Protein AF-A0A959NTJ7-F1 (afdb_monomer_lite)

Foldseek 3Di:
DDDDDDPPPPPPPPDPPPPPPPCPVPPDPPAQEEEEEEAQQCPPPNLVVLLCLLCPPDPHHHDYYYDYDHVDFLQVLLPDVVNLCVLQVDQHQEYEYEGDLVCQLCQVVPPPPRHNLVSVVSVLVSCCVRRVNYAYEYEQGFAQQQNDDDPDPDPDHRVSSLVSSLVRVLVSCVVSVHFYLSLNVLVVVDSPPDPVDDQDDPVSHYGDPLSSNLSSLSVNCRVVVDQQAQRVDQDPDDSVSSRVSSNSSRCRCVVCVVSRSNPDPPPPVPCVQKDWDDWPPDDPAQKIKTKMAGQAWAFDWDFDADPVRHTPDIQGGGIDGGTMDIDIHGRPPD

Radius of gyration: 22.6 Å; chains: 1; bounding box: 67×46×79 Å

pLDDT: mean 85.33, std 19.6, range [18.48, 98.88]

Secondary structure (DSSP, 8-state):
----------------------GGG---TTSEEEEEEE-HHHHGGGHHHHHHHHHTTSS--EEEEEEE-TT--HHHHHT-HHHHHHHTTS--SEEEEE--HHHHH-GGGGTTTS-HHHHHHHHHHHHHHH-TTPEEEEE-PPPPTTS--TT------HHHHHHHHHHHHHHHHHHHT-EEE-HHHHHHTTTTT-SS---B-TTSSSB-HHHHHHHHHHHHHHHH-----S-S--TTS-HHHHHHHHHHHHHHHHHTTTTTT----------TTEEEPPPBS-SS-SEEEEEEEESS-EEEEEEEE-TTS-EEEEEEEEEE-SEEEEEEEE-TT-

Structure (mmCIF, N/CA/C/O backbone):
data_AF-A0A959NTJ7-F1
#
_entry.id   AF-A0A959NTJ7-F1
#
loop_
_atom_site.group_PDB
_atom_site.id
_atom_site.type_symbol
_atom_site.label_atom_id
_atom_site.label_alt_id
_atom_site.label_comp_id
_atom_site.label_asym_id
_atom_site.label_entity_id
_atom_site.label_seq_id
_atom_site.pdbx_PDB_ins_code
_atom_site.Cartn_x
_atom_site.Cartn_y
_atom_site.Cartn_z
_atom_site.occupancy
_atom_site.B_iso_or_equiv
_atom_site.auth_seq_id
_atom_site.auth_comp_id
_atom_site.auth_asym_id
_atom_site.auth_atom_id
_atom_site.pdbx_PDB_model_num
ATOM 1 N N . MET A 1 1 ? 10.937 9.933 -48.881 1.00 32.62 1 MET A N 1
ATOM 2 C CA . MET A 1 1 ? 10.470 10.626 -47.663 1.00 32.62 1 MET A CA 1
ATOM 3 C C . MET A 1 1 ? 9.104 10.053 -47.321 1.00 32.62 1 MET A C 1
ATOM 5 O O . MET A 1 1 ? 8.138 10.374 -47.996 1.00 32.62 1 MET A O 1
ATOM 9 N N . VAL A 1 2 ? 9.055 9.080 -46.410 1.00 21.17 2 VAL A N 1
ATOM 10 C CA . VAL A 1 2 ? 7.823 8.347 -46.079 1.00 21.17 2 VAL A CA 1
ATOM 11 C C . VAL A 1 2 ? 7.299 8.905 -44.766 1.00 21.17 2 VAL A C 1
ATOM 13 O O . VAL A 1 2 ? 7.898 8.689 -43.717 1.00 21.17 2 VAL A O 1
ATOM 16 N N . LEU A 1 3 ? 6.203 9.654 -44.849 1.00 18.48 3 LEU A N 1
ATOM 17 C CA . LEU A 1 3 ? 5.462 10.152 -43.700 1.00 18.48 3 LEU A CA 1
ATOM 18 C C . LEU A 1 3 ? 4.683 8.969 -43.103 1.00 18.48 3 LEU A C 1
ATOM 20 O O . LEU A 1 3 ? 3.669 8.549 -43.656 1.00 18.48 3 LEU A O 1
ATOM 24 N N . LYS A 1 4 ? 5.191 8.376 -42.018 1.00 21.91 4 LYS A N 1
ATOM 25 C CA . LYS A 1 4 ? 4.455 7.371 -41.239 1.00 21.91 4 LYS A CA 1
ATOM 26 C C . LYS A 1 4 ? 3.665 8.089 -40.151 1.00 21.91 4 LYS A C 1
ATOM 28 O O . LYS A 1 4 ? 4.213 8.441 -39.113 1.00 21.91 4 LYS A O 1
ATOM 33 N N . ILE A 1 5 ? 2.384 8.319 -40.419 1.00 20.98 5 ILE A N 1
ATOM 34 C CA . ILE A 1 5 ? 1.412 8.770 -39.423 1.00 20.98 5 ILE A CA 1
ATOM 35 C C . ILE A 1 5 ? 0.973 7.527 -38.646 1.00 20.98 5 ILE A C 1
ATOM 37 O O . ILE A 1 5 ? 0.299 6.655 -39.193 1.00 20.98 5 ILE A O 1
ATOM 41 N N . PHE A 1 6 ? 1.393 7.426 -37.387 1.00 24.41 6 PHE A N 1
ATOM 42 C CA . PHE A 1 6 ? 0.882 6.420 -36.464 1.00 24.41 6 PHE A CA 1
ATOM 43 C C . PHE A 1 6 ? -0.410 6.950 -35.845 1.00 24.41 6 PHE A C 1
ATOM 45 O O . PHE A 1 6 ? -0.387 7.790 -34.951 1.00 24.41 6 PHE A O 1
ATOM 52 N N . ILE A 1 7 ? -1.546 6.471 -36.348 1.00 22.88 7 ILE A N 1
ATOM 53 C CA . ILE A 1 7 ? -2.827 6.617 -35.660 1.00 22.88 7 ILE A CA 1
ATOM 54 C C . ILE A 1 7 ? -2.821 5.570 -34.549 1.00 22.88 7 ILE A C 1
ATOM 56 O O . ILE A 1 7 ? -3.104 4.398 -34.790 1.00 22.88 7 ILE A O 1
ATOM 60 N N . TYR A 1 8 ? -2.445 5.980 -33.339 1.00 26.03 8 TYR A N 1
ATOM 61 C CA . TYR A 1 8 ? -2.705 5.179 -32.152 1.00 26.03 8 TYR A CA 1
ATOM 62 C C . TYR A 1 8 ? -4.213 5.179 -31.933 1.00 26.03 8 TYR A C 1
ATOM 64 O O . TYR A 1 8 ? -4.799 6.173 -31.507 1.00 26.03 8 TYR A O 1
ATOM 72 N N . THR A 1 9 ? -4.867 4.072 -32.273 1.00 24.92 9 THR A N 1
ATOM 73 C CA . THR A 1 9 ? -6.214 3.805 -31.785 1.00 24.92 9 THR A CA 1
ATOM 74 C C . THR A 1 9 ? -6.087 3.628 -30.278 1.00 24.92 9 THR A C 1
ATOM 76 O O . THR A 1 9 ? -5.699 2.564 -29.800 1.00 24.92 9 THR A O 1
ATOM 79 N N . LEU A 1 10 ? -6.352 4.701 -29.531 1.00 27.53 10 LEU A N 1
ATOM 80 C CA . LEU A 1 10 ? -6.668 4.617 -28.116 1.00 27.53 10 LEU A CA 1
ATOM 81 C C . LEU A 1 10 ? -7.885 3.689 -28.041 1.00 27.53 10 LEU A C 1
ATOM 83 O O . LEU A 1 10 ? -9.004 4.095 -28.361 1.00 27.53 10 LEU A O 1
ATOM 87 N N . ILE A 1 11 ? -7.679 2.422 -27.682 1.00 27.88 11 ILE A N 1
ATOM 88 C CA . ILE A 1 11 ? -8.772 1.619 -27.147 1.00 27.88 11 ILE A CA 1
ATOM 89 C C . ILE A 1 11 ? -9.034 2.234 -25.776 1.00 27.88 11 ILE A C 1
ATOM 91 O O . ILE A 1 11 ? -8.476 1.826 -24.762 1.00 27.88 11 ILE A O 1
ATOM 95 N N . LEU A 1 12 ? -9.832 3.301 -25.777 1.00 26.91 12 LEU A N 1
ATOM 96 C CA . LEU A 1 12 ? -10.533 3.756 -24.598 1.00 26.91 12 LEU A CA 1
ATOM 97 C C . LEU A 1 12 ? -11.397 2.574 -24.176 1.00 26.91 12 LEU A C 1
ATOM 99 O O . LEU A 1 12 ? -12.502 2.391 -24.687 1.00 26.91 12 LEU A O 1
ATOM 103 N N . PHE A 1 13 ? -10.924 1.791 -23.212 1.00 30.72 13 PHE A N 1
ATOM 104 C CA . PHE A 1 13 ? -11.836 1.143 -22.283 1.00 30.72 13 PHE A CA 1
ATOM 105 C C . PHE A 1 13 ? -12.481 2.256 -21.446 1.00 30.72 13 PHE A C 1
ATOM 107 O O . PHE A 1 13 ? -12.203 2.443 -20.268 1.00 30.72 13 PHE A O 1
ATOM 114 N N . GLY A 1 14 ? -13.351 3.033 -22.097 1.00 29.41 14 GLY A N 1
ATOM 115 C CA . GLY A 1 14 ? -14.384 3.841 -21.473 1.00 29.41 14 GLY A CA 1
ATOM 116 C C . GLY A 1 14 ? -15.456 2.902 -20.945 1.00 29.41 14 GLY A C 1
ATOM 117 O O . GLY A 1 14 ? -16.576 2.879 -21.437 1.00 29.41 14 GLY A O 1
ATOM 118 N N . GLY A 1 15 ? -15.072 2.071 -19.986 1.00 27.16 15 GLY A N 1
ATOM 119 C CA . GLY A 1 15 ? -15.982 1.360 -19.119 1.00 27.16 15 GLY A CA 1
ATOM 120 C C . GLY A 1 15 ? -15.816 1.980 -17.751 1.00 27.16 15 GLY A C 1
ATOM 121 O O . GLY A 1 15 ? -14.928 1.590 -17.000 1.00 27.16 15 GLY A O 1
ATOM 122 N N . SER A 1 16 ? -16.666 2.944 -17.404 1.00 32.59 16 SER A N 1
ATOM 123 C CA . SER A 1 16 ? -17.014 3.139 -16.002 1.00 32.59 16 SER A CA 1
ATOM 124 C C . SER A 1 16 ? -17.690 1.847 -15.549 1.00 32.59 16 SER A C 1
ATOM 126 O O . SER A 1 16 ? -18.914 1.729 -15.590 1.00 32.59 16 SER A O 1
ATOM 128 N N . ASN A 1 17 ? -16.890 0.843 -15.198 1.00 33.97 17 ASN A N 1
ATOM 129 C CA . ASN A 1 17 ? -17.354 -0.351 -14.520 1.00 33.97 17 ASN A CA 1
ATOM 130 C C . ASN A 1 17 ? -17.706 0.078 -13.097 1.00 33.97 17 ASN A C 1
ATOM 132 O O . ASN A 1 17 ? -16.944 -0.099 -12.151 1.00 33.97 17 ASN A O 1
ATOM 136 N N . ILE A 1 18 ? -18.873 0.710 -12.980 1.00 40.56 18 ILE A N 1
ATOM 137 C CA . ILE A 1 18 ? -19.606 0.879 -11.736 1.00 40.56 18 ILE A CA 1
ATOM 138 C C . ILE A 1 18 ? -20.119 -0.520 -11.389 1.00 40.56 18 ILE A C 1
ATOM 140 O O . ILE A 1 18 ? -21.274 -0.853 -11.634 1.00 40.56 18 ILE A O 1
ATOM 144 N N . PHE A 1 19 ? -19.245 -1.370 -10.860 1.00 37.56 19 PHE A N 1
ATOM 145 C CA . PHE A 1 19 ? -19.691 -2.489 -10.044 1.00 37.56 19 PHE A CA 1
ATOM 146 C C . PHE A 1 19 ? -19.831 -1.962 -8.623 1.00 37.56 19 PHE A C 1
ATOM 148 O O . PHE A 1 19 ? -18.987 -2.203 -7.775 1.00 37.56 19 PHE A O 1
ATOM 155 N N . GLY A 1 20 ? -20.901 -1.204 -8.378 1.00 34.88 20 GLY A N 1
ATOM 156 C CA . GLY A 1 20 ? -21.479 -1.219 -7.046 1.00 34.88 20 GLY A CA 1
ATOM 157 C C . GLY A 1 20 ? -22.129 -2.584 -6.920 1.00 34.88 20 GLY A C 1
ATOM 158 O O . GLY A 1 20 ? -23.167 -2.824 -7.546 1.00 34.88 20 GLY A O 1
ATOM 159 N N . HIS A 1 21 ? -21.504 -3.508 -6.195 1.00 39.59 21 HIS A N 1
ATOM 160 C CA . HIS A 1 21 ? -22.215 -4.710 -5.799 1.00 39.59 21 HIS A CA 1
ATOM 161 C C . HIS A 1 21 ? -23.442 -4.236 -5.019 1.00 39.59 21 HIS A C 1
ATOM 163 O O . HIS A 1 21 ? -23.333 -3.664 -3.939 1.00 39.59 21 HIS A O 1
ATOM 169 N N . THR A 1 22 ? -24.644 -4.433 -5.567 1.00 38.97 22 THR A N 1
ATOM 170 C CA . THR A 1 22 ? -25.852 -4.373 -4.743 1.00 38.97 22 THR A CA 1
ATOM 171 C C . THR A 1 22 ? -25.583 -5.272 -3.541 1.00 38.97 22 THR A C 1
ATOM 173 O O . THR A 1 22 ? -25.242 -6.437 -3.754 1.00 38.97 22 THR A O 1
ATOM 176 N N . HIS A 1 23 ? -25.724 -4.762 -2.311 1.00 49.41 23 HIS A N 1
ATOM 177 C CA . HIS A 1 23 ? -25.412 -5.445 -1.039 1.00 49.41 23 HIS A CA 1
ATOM 178 C C . HIS A 1 23 ? -26.111 -6.811 -0.815 1.00 49.41 23 HIS A C 1
ATOM 180 O O . HIS A 1 23 ? -26.029 -7.389 0.265 1.00 49.41 23 HIS A O 1
ATOM 186 N N . GLN A 1 24 ? -26.775 -7.374 -1.829 1.00 38.81 24 GLN A N 1
ATOM 187 C CA . GLN A 1 24 ? -27.317 -8.732 -1.890 1.00 38.81 24 GLN A CA 1
ATOM 188 C C . GLN A 1 24 ? -26.291 -9.847 -1.589 1.00 38.81 24 GLN A C 1
ATOM 190 O O . GLN A 1 24 ? -26.707 -10.985 -1.365 1.00 38.81 24 GLN A O 1
ATOM 195 N N . GLY A 1 25 ? -24.986 -9.545 -1.550 1.00 43.88 25 GLY A N 1
ATOM 196 C CA . GLY A 1 25 ? -23.916 -10.480 -1.176 1.00 43.88 25 GLY A CA 1
ATOM 197 C C . GLY A 1 25 ? -23.600 -10.583 0.324 1.00 43.88 25 GLY A C 1
ATOM 198 O O . GLY A 1 25 ? -22.984 -11.563 0.738 1.00 43.88 25 GLY A O 1
ATOM 199 N N . LEU A 1 26 ? -24.044 -9.641 1.166 1.00 54.44 26 LEU A N 1
ATOM 200 C CA . LEU A 1 26 ? -23.767 -9.656 2.612 1.00 54.44 26 LEU A CA 1
ATOM 201 C C . LEU A 1 26 ? -24.689 -10.631 3.350 1.00 54.44 26 LEU A C 1
ATOM 203 O O . LEU A 1 26 ? -25.604 -10.242 4.072 1.00 54.44 26 LEU A O 1
ATOM 207 N N . LYS A 1 27 ? -24.468 -11.930 3.146 1.00 51.62 27 LYS A N 1
ATOM 208 C CA . LYS A 1 27 ? -25.128 -12.985 3.930 1.00 51.62 27 LYS A CA 1
ATOM 209 C C . LYS A 1 27 ? -24.355 -13.355 5.192 1.00 51.62 27 LYS A C 1
ATOM 211 O O . LYS A 1 27 ? -24.957 -13.893 6.116 1.00 51.62 27 LYS A O 1
ATOM 216 N N . ASP A 1 28 ? -23.053 -13.076 5.234 1.00 64.69 28 ASP A N 1
ATOM 217 C CA . ASP A 1 28 ? -22.190 -13.429 6.358 1.00 64.69 28 ASP A CA 1
ATOM 218 C C . ASP A 1 28 ? -21.781 -12.175 7.143 1.00 64.69 28 ASP A C 1
ATOM 220 O O . ASP A 1 28 ? -20.938 -11.390 6.714 1.00 64.69 28 ASP A O 1
ATOM 224 N N . THR A 1 29 ? -22.388 -11.981 8.313 1.00 70.31 29 THR A N 1
ATOM 225 C CA . THR A 1 29 ? -22.068 -10.866 9.215 1.00 70.31 29 THR A CA 1
ATOM 226 C C . THR A 1 29 ? -20.695 -11.009 9.874 1.00 70.31 29 THR A C 1
ATOM 228 O O . THR A 1 29 ? -20.263 -10.063 10.526 1.00 70.31 29 THR A O 1
ATOM 231 N N . SER A 1 30 ? -20.029 -12.165 9.740 1.00 81.44 30 SER A N 1
ATOM 232 C CA . SER A 1 30 ? -18.692 -12.418 10.295 1.00 81.44 30 SER A CA 1
ATOM 233 C C . SER A 1 30 ? -17.542 -12.034 9.357 1.00 81.44 30 SER A C 1
ATOM 235 O O . SER A 1 30 ? -16.391 -12.112 9.771 1.00 81.44 30 SER A O 1
ATOM 237 N N . ALA A 1 31 ? -17.828 -11.628 8.113 1.00 90.88 31 ALA A N 1
ATOM 238 C CA . ALA A 1 31 ? -16.791 -11.243 7.159 1.00 90.88 31 ALA A CA 1
ATOM 239 C C . ALA A 1 31 ? -16.201 -9.856 7.468 1.00 90.88 31 ALA A C 1
ATOM 241 O O . ALA A 1 31 ? -16.947 -8.903 7.724 1.00 90.88 31 ALA A O 1
ATOM 242 N N . THR A 1 32 ? -14.876 -9.743 7.361 1.00 95.00 32 THR A N 1
ATOM 243 C CA . THR A 1 32 ? -14.137 -8.476 7.355 1.00 95.00 32 THR A CA 1
ATOM 244 C C . THR A 1 32 ? -14.489 -7.699 6.090 1.00 95.00 32 THR A C 1
ATOM 246 O O . THR A 1 32 ? -14.268 -8.173 4.974 1.00 95.00 32 THR A O 1
ATOM 249 N N . LYS A 1 33 ? -15.062 -6.509 6.242 1.00 96.19 33 LYS A N 1
ATOM 250 C CA . LYS A 1 33 ? -15.535 -5.669 5.138 1.00 96.19 33 LYS A CA 1
ATOM 251 C C . LYS A 1 33 ? -14.466 -4.657 4.764 1.00 96.19 33 LYS A C 1
ATOM 253 O O . LYS A 1 33 ? -14.084 -3.823 5.585 1.00 96.19 33 LYS A O 1
ATOM 258 N N . ILE A 1 34 ? -14.030 -4.708 3.515 1.00 98.06 34 ILE A N 1
ATOM 259 C CA . ILE A 1 34 ? -12.942 -3.891 2.984 1.00 98.06 34 ILE A CA 1
ATOM 260 C C . ILE A 1 34 ? -13.479 -3.063 1.819 1.00 98.06 34 ILE A C 1
ATOM 262 O O . ILE A 1 34 ? -14.029 -3.613 0.864 1.00 98.06 34 ILE A O 1
ATOM 266 N N . LEU A 1 35 ? -13.296 -1.747 1.880 1.00 98.19 35 LEU A N 1
ATOM 267 C CA . LEU A 1 35 ? -13.640 -0.831 0.796 1.00 98.19 35 LEU A CA 1
ATOM 268 C C . LEU A 1 35 ? -12.375 -0.268 0.152 1.00 98.19 35 LEU A C 1
ATOM 270 O O . LEU A 1 35 ? -11.562 0.360 0.825 1.00 98.19 35 LEU A O 1
ATOM 274 N N . PHE A 1 36 ? -12.246 -0.416 -1.162 1.00 98.75 36 PHE A N 1
ATOM 275 C CA . PHE A 1 36 ? -11.190 0.219 -1.946 1.00 98.75 36 PHE A CA 1
ATOM 276 C C . PHE A 1 36 ? -11.669 1.508 -2.610 1.00 98.75 36 PHE A C 1
ATOM 278 O O . PHE A 1 36 ? -12.617 1.497 -3.398 1.00 98.75 36 PHE A O 1
ATOM 285 N N . LEU A 1 37 ? -10.960 2.609 -2.376 1.00 98.50 37 LEU A N 1
ATOM 286 C CA . LEU A 1 37 ? -11.180 3.892 -3.039 1.00 98.50 37 LEU A CA 1
ATOM 287 C C . LEU A 1 37 ? -9.910 4.297 -3.784 1.00 98.50 37 LEU A C 1
ATOM 289 O O . LEU A 1 37 ? -8.862 4.504 -3.173 1.00 98.50 37 LEU A O 1
ATOM 293 N N . GLY A 1 38 ? -9.988 4.420 -5.107 1.00 97.75 38 GLY A N 1
ATOM 294 C CA . GLY A 1 38 ? -8.802 4.737 -5.898 1.00 97.75 38 GLY A CA 1
ATOM 295 C C . GLY A 1 38 ? -9.043 4.803 -7.396 1.00 97.75 38 GLY A C 1
ATOM 296 O O . GLY A 1 38 ? -10.052 5.334 -7.868 1.00 97.75 38 GLY A O 1
ATOM 297 N N . ASN A 1 39 ? -8.087 4.285 -8.160 1.00 96.88 39 ASN A N 1
ATOM 298 C CA . ASN A 1 39 ? -8.086 4.342 -9.616 1.00 96.88 39 ASN A CA 1
ATOM 299 C C . ASN A 1 39 ? -7.587 3.028 -10.245 1.00 96.88 39 ASN A C 1
ATOM 301 O O . ASN A 1 39 ? -7.757 1.940 -9.690 1.00 96.88 39 ASN A O 1
ATOM 305 N N . SER A 1 40 ? -7.012 3.123 -11.444 1.00 96.81 40 SER A N 1
ATOM 306 C CA . SER A 1 40 ? -6.528 1.991 -12.229 1.00 96.81 40 SER A CA 1
ATOM 307 C C . SER A 1 40 ? -5.443 1.174 -11.516 1.00 96.81 40 SER A C 1
ATOM 309 O O . SER A 1 40 ? -5.396 -0.033 -11.713 1.00 96.81 40 SER A O 1
ATOM 311 N N . PHE A 1 41 ? -4.638 1.771 -10.632 1.00 97.38 41 PHE A N 1
ATOM 312 C CA . PHE A 1 41 ? -3.611 1.051 -9.861 1.00 97.38 41 PHE A CA 1
ATOM 313 C C . PHE A 1 41 ? -4.229 0.004 -8.926 1.00 97.38 41 PHE A C 1
ATOM 315 O O . PHE A 1 41 ? -3.643 -1.044 -8.685 1.00 97.38 41 PHE A O 1
ATOM 322 N N . THR A 1 42 ? -5.441 0.265 -8.435 1.00 98.06 42 THR A N 1
ATOM 323 C CA . THR A 1 42 ? -6.224 -0.723 -7.686 1.00 98.06 42 THR A CA 1
ATOM 324 C C . THR A 1 42 ? -7.003 -1.650 -8.620 1.00 98.06 42 THR A C 1
ATOM 326 O O . THR A 1 42 ? -7.192 -2.819 -8.316 1.00 98.06 42 THR A O 1
ATOM 329 N N . GLY A 1 43 ? -7.508 -1.138 -9.743 1.00 95.62 43 GLY A N 1
ATOM 330 C CA . GLY A 1 43 ? -8.448 -1.869 -10.596 1.00 95.62 43 GLY A CA 1
ATOM 331 C C . GLY A 1 43 ? -7.837 -2.872 -11.575 1.00 95.62 43 GLY A C 1
ATOM 332 O O . GLY A 1 43 ? -8.535 -3.801 -11.978 1.00 95.62 43 GLY A O 1
ATOM 333 N N . TRP A 1 44 ? -6.575 -2.701 -11.969 1.00 95.38 44 TRP A N 1
ATOM 334 C CA . TRP A 1 44 ? -5.940 -3.559 -12.970 1.00 95.38 44 TRP A CA 1
ATOM 335 C C . TRP A 1 44 ? -5.815 -5.017 -12.518 1.00 95.38 44 TRP A C 1
ATOM 337 O O . TRP A 1 44 ? -5.506 -5.311 -11.359 1.00 95.38 44 TRP A O 1
ATOM 347 N N . ASN A 1 45 ? -6.048 -5.923 -13.472 1.00 97.19 45 ASN A N 1
ATOM 348 C CA . ASN A 1 45 ? -6.109 -7.377 -13.279 1.00 97.19 45 ASN A CA 1
ATOM 349 C C . ASN A 1 45 ? -7.095 -7.811 -12.173 1.00 97.19 45 ASN A C 1
ATOM 351 O O . ASN A 1 45 ? -6.948 -8.890 -11.612 1.00 97.19 45 ASN A O 1
ATOM 355 N N . ASP A 1 46 ? -8.066 -6.957 -11.823 1.00 95.19 46 ASP A N 1
ATOM 356 C CA . ASP A 1 46 ? -8.987 -7.163 -10.703 1.00 95.19 46 ASP A CA 1
ATOM 357 C C . ASP A 1 46 ? -8.272 -7.541 -9.393 1.00 95.19 46 ASP A C 1
ATOM 359 O O . ASP A 1 46 ? -8.680 -8.452 -8.676 1.00 95.19 46 ASP A O 1
ATOM 363 N N . MET A 1 47 ? -7.220 -6.797 -9.035 1.00 97.81 47 MET A N 1
ATOM 364 C CA . MET A 1 47 ? -6.454 -7.009 -7.796 1.00 97.81 47 MET A CA 1
ATOM 365 C C . MET A 1 47 ? -7.321 -7.227 -6.530 1.00 97.81 47 MET A C 1
ATOM 367 O O . MET A 1 47 ? -6.999 -8.132 -5.760 1.00 97.81 47 MET A O 1
ATOM 371 N N . PRO A 1 48 ? -8.454 -6.522 -6.310 1.00 97.75 48 PRO A N 1
ATOM 372 C CA . PRO A 1 48 ? -9.321 -6.794 -5.163 1.00 97.75 48 PRO A CA 1
ATOM 373 C C . PRO A 1 48 ? -9.903 -8.219 -5.144 1.00 97.75 48 PRO A C 1
ATOM 375 O O . PRO A 1 48 ? -10.061 -8.789 -4.072 1.00 97.75 48 PRO A O 1
ATOM 378 N N . VAL A 1 49 ? -10.153 -8.828 -6.310 1.00 96.19 49 VAL A N 1
ATOM 379 C CA . VAL A 1 49 ? -10.561 -10.242 -6.413 1.00 96.19 49 VAL A CA 1
ATOM 380 C C . VAL A 1 49 ? -9.386 -11.158 -6.077 1.00 96.19 49 VAL A C 1
ATOM 382 O O . VAL A 1 49 ? -9.567 -12.156 -5.388 1.00 96.19 49 VAL A O 1
ATOM 385 N N . MET A 1 50 ? -8.158 -10.809 -6.481 1.00 97.94 50 MET A N 1
ATOM 386 C CA . MET A 1 50 ? -6.974 -11.570 -6.061 1.00 97.94 50 MET A CA 1
ATOM 387 C C . MET A 1 50 ? -6.820 -11.590 -4.534 1.00 97.94 50 MET A C 1
ATOM 389 O O . MET A 1 50 ? -6.443 -12.620 -3.979 1.00 97.94 50 MET A O 1
ATOM 393 N N . LEU A 1 51 ? -7.142 -10.486 -3.848 1.00 97.88 51 LEU A N 1
ATOM 394 C CA . LEU A 1 51 ? -7.183 -10.450 -2.385 1.00 97.88 51 LEU A CA 1
ATOM 395 C C . LEU A 1 51 ? -8.236 -11.421 -1.827 1.00 97.88 51 LEU A C 1
ATOM 397 O O . LEU A 1 51 ? -7.926 -12.173 -0.907 1.00 97.88 51 LEU A O 1
ATOM 401 N N . GLU A 1 52 ? -9.446 -11.461 -2.393 1.00 96.12 52 GLU A N 1
ATOM 402 C CA . GLU A 1 52 ? -10.474 -12.439 -1.998 1.00 96.12 52 GLU A CA 1
ATOM 403 C C . GLU A 1 52 ? -9.983 -13.880 -2.174 1.00 96.12 52 GLU A C 1
ATOM 405 O O . GLU A 1 52 ? -10.097 -14.689 -1.250 1.00 96.12 52 GLU A O 1
ATOM 410 N N . GLU A 1 53 ? -9.371 -14.202 -3.313 1.00 96.81 53 GLU A N 1
ATOM 411 C CA . GLU A 1 53 ? -8.820 -15.534 -3.586 1.00 96.81 53 GLU A CA 1
ATOM 412 C C . GLU A 1 53 ? -7.715 -15.935 -2.593 1.00 96.81 53 GLU A C 1
ATOM 414 O O . GLU A 1 53 ? -7.714 -17.074 -2.114 1.00 96.81 53 GLU A O 1
ATOM 419 N N . LEU A 1 54 ? -6.827 -15.006 -2.211 1.00 96.44 54 LEU A N 1
ATOM 420 C CA . LEU A 1 54 ? -5.796 -15.244 -1.189 1.00 96.44 54 LEU A CA 1
ATOM 421 C C . LEU A 1 54 ? -6.399 -15.663 0.161 1.00 96.44 54 LEU A C 1
ATOM 423 O O . LEU A 1 54 ? -5.782 -16.444 0.887 1.00 96.44 54 LEU A O 1
ATOM 427 N N . THR A 1 55 ? -7.605 -15.195 0.493 1.00 94.56 55 THR A N 1
ATOM 428 C CA . THR A 1 55 ? -8.273 -15.520 1.767 1.00 94.56 55 THR A CA 1
ATOM 429 C C . THR A 1 55 ? -9.059 -16.831 1.757 1.00 94.56 55 THR A C 1
ATOM 431 O O . THR A 1 55 ? -9.316 -17.392 2.817 1.00 94.56 55 THR A O 1
ATOM 434 N N . LYS A 1 56 ? -9.395 -17.403 0.591 1.00 90.81 56 LYS A N 1
ATOM 435 C CA . LYS A 1 56 ? -10.260 -18.603 0.521 1.00 90.81 56 LYS A CA 1
ATOM 436 C C . LYS A 1 56 ? -9.709 -19.834 1.243 1.00 90.81 56 LYS A C 1
ATOM 438 O O . LYS A 1 56 ? -10.482 -20.722 1.595 1.00 90.81 56 LYS A O 1
ATOM 443 N N . ASN A 1 57 ? -8.392 -19.902 1.433 1.00 83.50 57 ASN A N 1
ATOM 444 C CA . ASN A 1 57 ? -7.715 -20.997 2.131 1.00 83.50 57 ASN A CA 1
ATOM 445 C C . ASN A 1 57 ? -7.185 -20.595 3.517 1.00 83.50 57 ASN A C 1
ATOM 447 O O . ASN A 1 57 ? -6.425 -21.356 4.115 1.00 83.50 57 ASN A O 1
ATOM 451 N N . SER A 1 58 ? -7.562 -19.423 4.031 1.00 85.31 58 SER A N 1
ATOM 452 C CA . SER A 1 58 ? -7.250 -18.988 5.392 1.00 85.31 58 SER A CA 1
ATOM 453 C C . SER A 1 58 ? -8.506 -18.988 6.270 1.00 85.31 58 SER A C 1
ATOM 455 O O . SER A 1 58 ? -9.609 -19.322 5.833 1.00 85.31 58 SER A O 1
ATOM 457 N N . SER A 1 59 ? -8.348 -18.649 7.550 1.00 86.31 59 SER A N 1
ATOM 458 C CA . SER A 1 59 ? -9.480 -18.411 8.454 1.00 86.31 59 SER A CA 1
ATOM 459 C C . SER A 1 59 ? -10.205 -17.093 8.176 1.00 86.31 59 SER A C 1
ATOM 461 O O . SER A 1 59 ? -11.259 -16.845 8.766 1.00 86.31 59 SER A O 1
ATOM 463 N N . HIS A 1 60 ? -9.650 -16.247 7.307 1.00 91.12 60 HIS A N 1
ATOM 464 C CA . HIS A 1 60 ? -10.175 -14.917 7.041 1.00 91.12 60 HIS A CA 1
ATOM 465 C C . HIS A 1 60 ? -11.295 -14.999 6.021 1.00 91.12 60 HIS A C 1
ATOM 467 O O . HIS A 1 60 ? -11.105 -15.423 4.886 1.00 91.12 60 HIS A O 1
ATOM 473 N N . LYS A 1 61 ? -12.483 -14.560 6.420 1.00 90.94 61 LYS A N 1
ATOM 474 C CA . LYS A 1 61 ? -13.580 -14.324 5.488 1.00 90.94 61 LYS A CA 1
ATOM 475 C C . LYS A 1 61 ? -13.644 -12.841 5.213 1.00 90.94 61 LYS A C 1
ATOM 477 O O . LYS A 1 61 ? -13.758 -12.067 6.161 1.00 90.94 61 LYS A O 1
ATOM 482 N N . ILE A 1 62 ? -13.634 -12.457 3.944 1.00 94.50 62 ILE A N 1
ATOM 483 C CA . ILE A 1 62 ? -13.746 -11.051 3.569 1.00 94.50 62 ILE A CA 1
ATOM 484 C C . ILE A 1 62 ? -14.946 -10.784 2.674 1.00 94.50 62 ILE A C 1
ATOM 486 O O . ILE A 1 62 ? -15.450 -11.668 1.984 1.00 94.50 62 ILE A O 1
ATOM 490 N N . TYR A 1 63 ? -15.391 -9.537 2.715 1.00 94.31 63 TYR A N 1
ATOM 491 C CA . TYR A 1 63 ? -16.262 -8.925 1.728 1.00 94.31 63 TYR A CA 1
ATOM 492 C C . TYR A 1 63 ? -15.537 -7.699 1.188 1.00 94.31 63 TYR A C 1
ATOM 494 O O . TYR A 1 63 ? -15.158 -6.822 1.970 1.00 94.31 63 TYR A O 1
ATOM 502 N N . VAL A 1 64 ? -15.353 -7.632 -0.126 1.00 94.88 64 VAL A N 1
ATOM 503 C CA . VAL A 1 64 ? -14.664 -6.519 -0.773 1.00 94.88 64 VAL A CA 1
ATOM 504 C C . VAL A 1 64 ? -15.637 -5.717 -1.628 1.00 94.88 64 VAL A C 1
ATOM 506 O O . VAL A 1 64 ? -16.438 -6.268 -2.379 1.00 94.88 64 VAL A O 1
ATOM 509 N N . ASP A 1 65 ? -15.545 -4.395 -1.537 1.00 95.69 65 ASP A N 1
ATOM 510 C CA . ASP A 1 65 ? -16.215 -3.467 -2.445 1.00 95.69 65 ASP A CA 1
ATOM 511 C C . ASP A 1 65 ? -15.229 -2.400 -2.924 1.00 95.69 65 ASP A C 1
ATOM 513 O O . ASP A 1 65 ? -14.159 -2.205 -2.334 1.00 95.69 65 ASP A O 1
ATOM 517 N N . LYS A 1 66 ? -15.552 -1.715 -4.022 1.00 95.88 66 LYS A N 1
ATOM 518 C CA . LYS A 1 66 ? -14.640 -0.743 -4.630 1.00 95.88 66 LYS A CA 1
ATOM 519 C C . LYS A 1 66 ? -15.358 0.397 -5.340 1.00 95.88 66 LYS A C 1
ATOM 521 O O . LYS A 1 66 ? -16.307 0.187 -6.087 1.00 95.88 66 LYS A O 1
ATOM 526 N N . TYR A 1 67 ? -14.816 1.606 -5.208 1.00 97.62 67 TYR A N 1
ATOM 527 C CA . TYR A 1 67 ? -15.124 2.724 -6.096 1.00 97.62 67 TYR A CA 1
ATOM 528 C C . TYR A 1 67 ? -13.846 3.237 -6.752 1.00 97.62 67 TYR A C 1
ATOM 530 O O . TYR A 1 67 ? -12.977 3.820 -6.100 1.00 97.62 67 TYR A O 1
ATOM 538 N N . LEU A 1 68 ? -13.735 3.017 -8.064 1.00 96.81 68 LEU A N 1
ATOM 539 C CA . LEU A 1 68 ? -12.526 3.313 -8.826 1.00 96.81 68 LEU A CA 1
ATOM 540 C C . LEU A 1 68 ? -12.810 4.317 -9.942 1.00 96.81 68 LEU A C 1
ATOM 542 O O . LEU A 1 68 ? -13.589 4.039 -10.855 1.00 96.81 68 LEU A O 1
ATOM 546 N N . LYS A 1 69 ? -12.121 5.461 -9.921 1.00 95.75 69 LYS A N 1
ATOM 547 C CA . LYS A 1 69 ? -12.113 6.422 -11.032 1.00 95.75 69 LYS A CA 1
ATOM 548 C C . LYS A 1 69 ? -10.806 6.277 -11.800 1.00 95.75 69 LYS A C 1
ATOM 550 O O . LYS A 1 69 ? -9.774 6.782 -11.373 1.00 95.75 69 LYS A O 1
ATOM 555 N N . TYR A 1 70 ? -10.828 5.576 -12.929 1.00 92.62 70 TYR A N 1
ATOM 556 C CA . TYR A 1 70 ? -9.632 5.380 -13.755 1.00 92.62 70 TYR A CA 1
ATOM 557 C C . TYR A 1 70 ? -9.125 6.733 -14.275 1.00 92.62 70 TYR A C 1
ATOM 559 O O . TYR A 1 70 ? -9.912 7.555 -14.737 1.00 92.62 70 TYR A O 1
ATOM 567 N N . GLY A 1 71 ? -7.820 6.984 -14.125 1.00 88.69 71 GLY A N 1
ATOM 568 C CA . GLY A 1 71 ? -7.210 8.299 -14.372 1.00 88.69 71 GLY A CA 1
ATOM 569 C C . GLY A 1 71 ? -7.534 9.377 -13.326 1.00 88.69 71 GLY A C 1
ATOM 570 O O . GLY A 1 71 ? -7.013 10.484 -13.418 1.00 88.69 71 GLY A O 1
ATOM 571 N N . GLY A 1 72 ? -8.370 9.072 -12.330 1.00 90.19 72 GLY A N 1
ATOM 572 C CA . GLY A 1 72 ? -8.767 9.995 -11.275 1.00 90.19 72 GLY A CA 1
ATOM 573 C C . GLY A 1 72 ? -7.800 10.045 -10.091 1.00 90.19 72 GLY A C 1
ATOM 574 O O . GLY A 1 72 ? -6.967 9.158 -9.873 1.00 90.19 72 GLY A O 1
ATOM 575 N N . SER A 1 73 ? -7.950 11.095 -9.294 1.00 94.25 73 SER A N 1
ATOM 576 C CA . SER A 1 73 ? -7.233 11.346 -8.043 1.00 94.25 73 SER A CA 1
ATOM 577 C C . SER A 1 73 ? -8.130 11.153 -6.816 1.00 94.25 73 SER A C 1
ATOM 579 O O . SER A 1 73 ? -9.348 11.302 -6.901 1.00 94.25 73 SER A O 1
ATOM 581 N N . LEU A 1 74 ? -7.529 10.898 -5.647 1.00 95.69 74 LEU A N 1
ATOM 582 C CA . LEU A 1 74 ? -8.274 10.852 -4.380 1.00 95.69 74 LEU A CA 1
ATOM 583 C C . LEU A 1 74 ? -9.019 12.161 -4.092 1.00 95.69 74 LEU A C 1
ATOM 585 O O . LEU A 1 74 ? -10.114 12.118 -3.543 1.00 95.69 74 LEU A O 1
ATOM 589 N N . TYR A 1 75 ? -8.469 13.308 -4.505 1.00 96.81 75 TYR A N 1
ATOM 590 C CA . TYR A 1 75 ? -9.159 14.590 -4.374 1.00 96.81 75 TYR A CA 1
ATOM 591 C C . TYR A 1 75 ? -10.465 14.612 -5.167 1.00 96.81 75 TYR A C 1
ATOM 593 O O . TYR A 1 75 ? -11.486 15.047 -4.662 1.00 96.81 75 TYR A O 1
ATOM 601 N N . GLU A 1 76 ? -10.486 14.100 -6.395 1.00 96.50 76 GLU A N 1
ATOM 602 C CA . GLU A 1 76 ? -11.744 14.036 -7.141 1.00 96.50 76 GLU A CA 1
ATOM 603 C C . GLU A 1 76 ? -12.740 13.076 -6.497 1.00 96.50 76 GLU A C 1
ATOM 605 O O . GLU A 1 76 ? -13.926 13.382 -6.483 1.00 96.50 76 GLU A O 1
ATOM 610 N N . LEU A 1 77 ? -12.279 11.943 -5.953 1.00 97.25 77 LEU A N 1
ATOM 611 C CA . LEU A 1 77 ? -13.141 11.020 -5.208 1.00 97.25 77 LEU A CA 1
ATOM 612 C C . LEU A 1 77 ? -13.739 11.687 -3.962 1.00 97.25 77 LEU A C 1
ATOM 614 O O . LEU A 1 77 ? -14.906 11.443 -3.662 1.00 97.25 77 LEU A O 1
ATOM 618 N N . SER A 1 78 ? -12.982 12.547 -3.272 1.00 96.50 78 SER A N 1
ATOM 619 C CA . SER A 1 78 ? -13.452 13.248 -2.070 1.00 96.50 78 SER A CA 1
ATOM 620 C C . SER A 1 78 ? -14.574 14.253 -2.350 1.00 96.50 78 SER A C 1
ATOM 622 O O . SER A 1 78 ? -15.288 14.645 -1.436 1.00 96.50 78 SER A O 1
ATOM 624 N N . GLN A 1 79 ? -14.783 14.636 -3.613 1.00 96.00 79 GLN A N 1
ATOM 625 C CA . GLN A 1 79 ? -15.863 15.541 -4.018 1.00 96.00 79 GLN A CA 1
ATOM 626 C C . GLN A 1 79 ? -17.156 14.817 -4.433 1.00 96.00 79 GLN A C 1
ATOM 628 O O . GLN A 1 79 ? -18.116 15.468 -4.844 1.00 96.00 79 GLN A O 1
ATOM 633 N N . LEU A 1 80 ? -17.199 13.480 -4.399 1.00 95.56 80 LEU A N 1
ATOM 634 C CA . LEU A 1 80 ? -18.329 12.712 -4.929 1.00 95.56 80 LEU A CA 1
ATOM 635 C C . LEU A 1 80 ? -19.266 12.223 -3.821 1.00 95.56 80 LEU A C 1
ATOM 637 O O . LEU A 1 80 ? -18.905 11.349 -3.032 1.00 95.56 80 LEU A O 1
ATOM 641 N N . ASP A 1 81 ? -20.534 12.642 -3.875 1.00 95.25 81 ASP A N 1
ATOM 642 C CA . ASP A 1 81 ? -21.596 12.119 -2.996 1.00 95.25 81 ASP A CA 1
ATOM 643 C C . ASP A 1 81 ? -21.737 10.594 -3.087 1.00 95.25 81 ASP A C 1
ATOM 645 O O . ASP A 1 81 ? -22.081 9.930 -2.114 1.00 95.25 81 ASP A O 1
ATOM 649 N N . THR A 1 82 ? -21.441 10.009 -4.252 1.00 95.44 82 THR A N 1
ATOM 650 C CA . THR A 1 82 ? -21.457 8.547 -4.418 1.00 95.44 82 THR A CA 1
ATOM 651 C C . THR A 1 82 ? -20.430 7.867 -3.514 1.00 95.44 82 THR A C 1
ATOM 653 O O . THR A 1 82 ? -20.753 6.858 -2.895 1.00 95.44 82 THR A O 1
ATOM 656 N N . VAL A 1 83 ? -19.225 8.429 -3.385 1.00 95.75 83 VAL A N 1
ATOM 657 C CA . VAL A 1 83 ? -18.179 7.880 -2.508 1.00 95.75 83 VAL A CA 1
ATOM 658 C C . VAL A 1 83 ? -18.604 8.003 -1.047 1.00 95.75 83 VAL A C 1
ATOM 660 O O . VAL A 1 83 ? -18.534 7.020 -0.309 1.00 95.75 83 VAL A O 1
ATOM 663 N N . LYS A 1 84 ? -19.147 9.161 -0.655 1.00 94.94 84 LYS A N 1
ATOM 664 C CA . LYS A 1 84 ? -19.725 9.368 0.680 1.00 94.94 84 LYS A CA 1
ATOM 665 C C . LYS A 1 84 ? -20.818 8.343 0.999 1.00 94.94 84 LYS A C 1
ATOM 667 O O . LYS A 1 84 ? -20.809 7.729 2.062 1.00 94.94 84 LYS A O 1
ATOM 672 N N . ASN A 1 85 ? -21.733 8.105 0.062 1.00 94.81 85 ASN A N 1
ATOM 673 C CA . ASN A 1 85 ? -22.811 7.133 0.237 1.00 94.81 85 ASN A CA 1
ATOM 674 C C . ASN A 1 85 ? -22.285 5.700 0.399 1.00 94.81 85 ASN A C 1
ATOM 676 O O . ASN A 1 85 ? -22.827 4.956 1.211 1.00 94.81 85 ASN A O 1
ATOM 680 N N . ILE A 1 86 ? -21.229 5.313 -0.325 1.00 94.88 86 ILE A N 1
ATOM 681 C CA . ILE A 1 86 ? -20.614 3.981 -0.198 1.00 94.88 86 ILE A CA 1
ATOM 682 C C . ILE A 1 86 ? -19.932 3.823 1.166 1.00 94.88 86 ILE A C 1
ATOM 684 O O . ILE A 1 86 ? -20.146 2.814 1.841 1.00 94.88 86 ILE A O 1
ATOM 688 N N . ILE A 1 87 ? -19.178 4.824 1.625 1.00 95.25 87 ILE A N 1
ATOM 689 C CA . ILE A 1 87 ? -18.551 4.811 2.959 1.00 95.25 87 ILE A CA 1
ATOM 690 C C . ILE A 1 87 ? -19.607 4.654 4.061 1.00 95.25 87 ILE A C 1
ATOM 692 O O . ILE A 1 87 ? -19.389 3.913 5.017 1.00 95.25 87 ILE A O 1
ATOM 696 N N . ASN A 1 88 ? -20.779 5.264 3.883 1.00 93.62 88 ASN A N 1
ATOM 697 C CA . ASN A 1 88 ? -21.879 5.220 4.849 1.00 93.62 88 ASN A CA 1
ATOM 698 C C . ASN A 1 88 ? -22.798 3.997 4.697 1.00 93.62 88 ASN A C 1
ATOM 700 O O . ASN A 1 88 ? -23.692 3.789 5.517 1.00 93.62 88 ASN A O 1
ATOM 704 N N . SER A 1 89 ? -22.620 3.199 3.642 1.00 91.88 89 SER A N 1
ATOM 705 C CA . SER A 1 89 ? -23.535 2.100 3.319 1.00 91.88 89 SER A CA 1
ATOM 706 C C . SER A 1 89 ? -23.398 0.897 4.254 1.00 91.88 89 SER A C 1
ATOM 708 O O . SER A 1 89 ? -24.364 0.158 4.450 1.00 91.88 89 SER A O 1
ATOM 710 N N . LEU A 1 90 ? -22.217 0.705 4.849 1.00 91.62 90 LEU A N 1
ATOM 711 C CA . LEU A 1 90 ? -21.869 -0.435 5.693 1.00 91.62 90 LEU A CA 1
ATOM 712 C C . LEU A 1 90 ? -20.971 -0.001 6.847 1.00 91.62 90 LEU A C 1
ATOM 714 O O . LEU A 1 90 ? -20.306 1.023 6.779 1.00 91.62 90 LEU A O 1
ATOM 718 N N . LYS A 1 91 ? -20.891 -0.833 7.888 1.00 93.38 91 LYS A N 1
ATOM 719 C CA . LYS A 1 91 ? -19.803 -0.754 8.871 1.00 93.38 91 LYS A CA 1
ATOM 720 C C . LYS A 1 91 ? -18.579 -1.451 8.286 1.00 93.38 91 LYS A C 1
ATOM 722 O O . LYS A 1 91 ? -18.544 -2.689 8.283 1.00 93.38 91 LYS A O 1
ATOM 727 N N . TRP A 1 92 ? -17.671 -0.660 7.726 1.00 96.25 92 TRP A N 1
ATOM 728 C CA . TRP A 1 92 ? -16.422 -1.137 7.143 1.00 96.25 92 TRP A CA 1
ATOM 729 C C . TRP A 1 92 ? -15.433 -1.447 8.263 1.00 96.25 92 TRP A C 1
ATOM 731 O O . TRP A 1 92 ? -15.413 -0.755 9.275 1.00 96.25 92 TRP A O 1
ATOM 741 N N . ASP A 1 93 ? -14.636 -2.493 8.080 1.00 97.06 93 ASP A N 1
ATOM 742 C CA . ASP A 1 93 ? -13.519 -2.803 8.972 1.00 97.06 93 ASP A CA 1
ATOM 743 C C . ASP A 1 93 ? -12.253 -2.095 8.469 1.00 97.06 93 ASP A C 1
ATOM 745 O O . ASP A 1 93 ? -11.501 -1.527 9.254 1.00 97.06 93 ASP A O 1
ATOM 749 N N . TYR A 1 94 ? -12.078 -2.036 7.143 1.00 98.31 94 TYR A N 1
ATOM 750 C CA . TYR A 1 94 ? -10.974 -1.329 6.499 1.00 98.31 94 TYR A CA 1
ATOM 751 C C . TYR A 1 94 ? -11.455 -0.484 5.323 1.00 98.31 94 TYR A C 1
ATOM 753 O O . TYR A 1 94 ? -12.235 -0.946 4.485 1.00 98.31 94 TYR A O 1
ATOM 761 N N . ILE A 1 95 ? -10.933 0.736 5.216 1.00 98.69 95 ILE A N 1
ATOM 762 C CA . ILE A 1 95 ? -11.090 1.587 4.033 1.00 98.69 95 ILE A CA 1
ATOM 763 C C . ILE A 1 95 ? -9.698 1.898 3.485 1.00 98.69 95 ILE A C 1
ATOM 765 O O . ILE A 1 95 ? -8.884 2.561 4.127 1.00 98.69 95 ILE A O 1
ATOM 769 N N . ILE A 1 96 ? -9.420 1.399 2.284 1.00 98.81 96 ILE A N 1
ATOM 770 C CA . ILE A 1 96 ? -8.127 1.523 1.619 1.00 98.81 96 ILE A CA 1
ATOM 771 C C . ILE A 1 96 ? -8.179 2.694 0.642 1.00 98.81 96 ILE A C 1
ATOM 773 O O . ILE A 1 96 ? -8.956 2.684 -0.316 1.00 98.81 96 ILE A O 1
ATOM 777 N N . LEU A 1 97 ? -7.324 3.690 0.867 1.00 98.81 97 LEU A N 1
ATOM 778 C CA . LEU A 1 97 ? -7.220 4.894 0.046 1.00 98.81 97 LEU A CA 1
ATOM 779 C C . LEU A 1 97 ? -5.986 4.808 -0.852 1.00 98.81 97 LEU A C 1
ATOM 781 O O . LEU A 1 97 ? -4.854 4.805 -0.365 1.00 98.81 97 LEU A O 1
ATOM 785 N N . GLN A 1 98 ? -6.197 4.778 -2.166 1.00 97.94 98 GLN A N 1
ATOM 786 C CA . GLN A 1 98 ? -5.131 4.727 -3.164 1.00 97.94 98 GLN A CA 1
ATOM 787 C C . GLN A 1 98 ? -5.122 5.990 -4.034 1.00 97.94 98 GLN A C 1
ATOM 789 O O . GLN A 1 98 ? -6.027 6.235 -4.831 1.00 97.94 98 GLN A O 1
ATOM 794 N N . GLY A 1 99 ? -4.065 6.794 -3.887 1.00 93.81 99 GLY A N 1
ATOM 795 C CA . GLY A 1 99 ? -3.827 8.008 -4.674 1.00 93.81 99 GLY A CA 1
ATOM 796 C C . GLY A 1 99 ? -2.847 7.814 -5.835 1.00 93.81 99 GLY A C 1
ATOM 797 O O . GLY A 1 99 ? -2.219 6.769 -5.988 1.00 93.81 99 GLY A O 1
ATOM 798 N N . SER A 1 100 ? -2.708 8.849 -6.667 1.00 91.75 100 SER A N 1
ATOM 799 C CA . SER A 1 100 ? -1.747 8.867 -7.780 1.00 91.75 100 SER A CA 1
ATOM 800 C C . SER A 1 100 ? -0.305 8.970 -7.258 1.00 91.75 100 SER A C 1
ATOM 802 O O . SER A 1 100 ? -0.056 9.813 -6.392 1.00 91.75 100 SER A O 1
ATOM 804 N N . PRO A 1 101 ? 0.654 8.198 -7.807 1.00 94.00 101 PRO A N 1
ATOM 805 C CA . PRO A 1 101 ? 2.047 8.239 -7.361 1.00 94.00 101 PRO A CA 1
ATOM 806 C C . PRO A 1 101 ? 2.679 9.620 -7.510 1.00 94.00 101 PRO A C 1
ATOM 808 O O . PRO A 1 101 ? 3.360 10.082 -6.601 1.00 94.00 101 PRO A O 1
ATOM 811 N N . TYR A 1 102 ? 2.378 10.329 -8.597 1.00 91.62 102 TYR A N 1
ATOM 812 C CA . TYR A 1 102 ? 2.943 11.654 -8.847 1.00 91.62 102 TYR A CA 1
ATOM 813 C C . TYR A 1 102 ? 2.540 12.680 -7.780 1.00 91.62 102 TYR A C 1
ATOM 815 O O . TYR A 1 102 ? 3.365 13.449 -7.303 1.00 91.62 102 TYR A O 1
ATOM 823 N N . ARG A 1 103 ? 1.293 12.620 -7.298 1.00 92.88 103 ARG A N 1
ATOM 824 C CA . ARG A 1 103 ? 0.812 13.516 -6.233 1.00 92.88 103 ARG A CA 1
ATOM 825 C C . ARG A 1 103 ? 1.428 13.213 -4.869 1.00 92.88 103 ARG A C 1
ATOM 827 O O . ARG A 1 103 ? 1.514 14.113 -4.043 1.00 92.88 103 ARG A O 1
ATOM 834 N N . TYR A 1 104 ? 1.845 11.971 -4.622 1.00 95.56 104 TYR A N 1
ATOM 835 C CA . TYR A 1 104 ? 2.639 11.649 -3.436 1.00 95.56 104 TYR A CA 1
ATOM 836 C C . TYR A 1 104 ? 4.101 12.052 -3.605 1.00 95.56 104 TYR A C 1
ATOM 838 O O . TYR A 1 104 ? 4.707 12.483 -2.632 1.00 95.56 104 TYR A O 1
ATOM 846 N N . ALA A 1 105 ? 4.678 11.932 -4.801 1.00 94.88 105 ALA A N 1
ATOM 847 C CA . ALA A 1 105 ? 6.058 12.335 -5.057 1.00 94.88 105 ALA A CA 1
ATOM 848 C C . ALA A 1 105 ? 6.241 13.864 -4.977 1.00 94.88 105 ALA A C 1
ATOM 850 O O . ALA A 1 105 ? 7.200 14.327 -4.357 1.00 94.88 105 ALA A O 1
ATOM 851 N N . TYR A 1 106 ? 5.287 14.628 -5.518 1.00 92.88 106 TYR A N 1
ATOM 852 C CA . TYR A 1 106 ? 5.366 16.083 -5.698 1.00 92.88 106 TYR A CA 1
ATOM 853 C C . TYR A 1 106 ? 4.122 16.818 -5.162 1.00 92.88 106 TYR A C 1
ATOM 855 O O . TYR A 1 106 ? 3.452 17.533 -5.904 1.00 92.88 106 TYR A O 1
ATOM 863 N N . PRO A 1 107 ? 3.749 16.660 -3.879 1.00 92.94 107 PRO A N 1
ATOM 864 C CA . PRO A 1 107 ? 2.483 17.187 -3.363 1.00 92.94 107 PRO A CA 1
ATOM 865 C C . PRO A 1 107 ? 2.340 18.710 -3.514 1.00 92.94 107 PRO A C 1
ATOM 867 O O . PRO A 1 107 ? 1.239 19.190 -3.785 1.00 92.94 107 PRO A O 1
ATOM 870 N N . GLU A 1 108 ? 3.446 19.450 -3.403 1.00 91.06 108 GLU A N 1
ATOM 871 C CA . GLU A 1 108 ? 3.465 20.917 -3.466 1.00 91.06 108 GLU A CA 1
ATOM 872 C C . GLU A 1 108 ? 3.018 21.473 -4.828 1.00 91.06 108 GLU A C 1
ATOM 874 O O . GLU A 1 108 ? 2.387 22.530 -4.892 1.00 91.06 108 GLU A O 1
ATOM 879 N N . GLU A 1 109 ? 3.267 20.739 -5.917 1.00 89.19 109 GLU A N 1
ATOM 880 C CA . GLU A 1 109 ? 2.846 21.121 -7.273 1.00 89.19 109 GLU A CA 1
ATOM 881 C C . GLU A 1 109 ? 1.321 21.061 -7.447 1.00 89.19 109 GLU A C 1
ATOM 883 O O . GLU A 1 109 ? 0.754 21.726 -8.315 1.00 89.19 109 GLU A O 1
ATOM 888 N N . PHE A 1 110 ? 0.624 20.312 -6.585 1.00 85.62 110 PHE A N 1
ATOM 889 C CA . PHE A 1 110 ? -0.818 20.077 -6.678 1.00 85.62 110 PHE A CA 1
ATOM 890 C C . PHE A 1 110 ? -1.643 20.817 -5.628 1.00 85.62 110 PHE A C 1
ATOM 892 O O . PHE A 1 110 ? -2.865 20.630 -5.598 1.00 85.62 110 PHE A O 1
ATOM 899 N N . ASN A 1 111 ? -1.023 21.679 -4.817 1.00 84.12 111 ASN A N 1
ATOM 900 C CA . ASN A 1 111 ? -1.668 22.380 -3.701 1.00 84.12 111 ASN A CA 1
ATOM 901 C C . ASN A 1 111 ? -2.958 23.132 -4.078 1.00 84.12 111 ASN A C 1
ATOM 903 O O . ASN A 1 111 ? -3.827 23.316 -3.230 1.00 84.12 111 ASN A O 1
ATOM 907 N N . THR A 1 112 ? -3.109 23.563 -5.335 1.00 80.25 112 THR A N 1
ATOM 908 C CA . THR A 1 112 ? -4.239 24.393 -5.789 1.00 80.25 112 THR A CA 1
ATOM 909 C C . THR A 1 112 ? -5.263 23.677 -6.666 1.00 80.25 112 THR A C 1
ATOM 911 O O . THR A 1 112 ? -6.348 24.217 -6.863 1.00 80.25 112 THR A O 1
ATOM 914 N N . THR A 1 113 ? -4.952 22.493 -7.208 1.00 81.25 113 THR A N 1
ATOM 915 C CA . THR A 1 113 ? -5.827 21.838 -8.204 1.00 81.25 113 THR A CA 1
ATOM 916 C C . THR A 1 113 ? -6.299 20.456 -7.755 1.00 81.25 113 THR A C 1
ATOM 918 O O . THR A 1 113 ? -7.467 20.133 -7.938 1.00 81.25 113 THR A O 1
ATOM 921 N N . TYR A 1 114 ? -5.428 19.650 -7.131 1.00 88.38 114 TYR A N 1
ATOM 922 C CA . TYR A 1 114 ? -5.761 18.298 -6.655 1.00 88.38 114 TYR A CA 1
ATOM 923 C C . TYR A 1 114 ? -4.916 17.888 -5.430 1.00 88.38 114 TYR A C 1
ATOM 925 O O . TYR A 1 114 ? -4.180 16.894 -5.505 1.00 88.38 114 TYR A O 1
ATOM 933 N N . PRO A 1 115 ? -4.978 18.643 -4.319 1.00 94.25 115 PRO A N 1
ATOM 934 C CA . PRO A 1 115 ? -4.109 18.434 -3.165 1.00 94.25 115 PRO A CA 1
ATOM 935 C C . PRO A 1 115 ? -4.379 17.091 -2.480 1.00 94.25 115 PRO A C 1
ATOM 937 O O . PRO A 1 115 ? -5.474 16.834 -1.973 1.00 94.25 115 PRO A O 1
ATOM 940 N N . ILE A 1 116 ? -3.355 16.233 -2.430 1.00 96.00 116 ILE A N 1
ATOM 941 C CA . ILE A 1 116 ? -3.461 14.908 -1.805 1.00 96.00 116 ILE A CA 1
ATOM 942 C C . ILE A 1 116 ? -3.725 15.009 -0.300 1.00 96.00 116 ILE A C 1
ATOM 944 O O . ILE A 1 116 ? -4.591 14.304 0.205 1.00 96.00 116 ILE A O 1
ATOM 948 N N . MET A 1 117 ? -3.055 15.929 0.405 1.00 96.88 117 MET A N 1
ATOM 949 C CA . MET A 1 117 ? -3.230 16.107 1.851 1.00 96.88 117 MET A CA 1
ATOM 950 C C . MET A 1 117 ? -4.672 16.498 2.201 1.00 96.88 117 MET A C 1
ATOM 952 O O . MET A 1 117 ? -5.258 15.888 3.086 1.00 96.88 117 MET A O 1
ATOM 956 N N . THR A 1 118 ? -5.271 17.435 1.457 1.00 96.88 118 THR A N 1
ATOM 957 C CA . THR A 1 118 ? -6.672 17.847 1.651 1.00 96.88 118 THR A CA 1
ATOM 958 C C . THR A 1 118 ? -7.644 16.699 1.402 1.00 96.88 118 THR A C 1
ATOM 960 O O . THR A 1 118 ? -8.629 16.556 2.120 1.00 96.88 118 THR A O 1
ATOM 963 N N . ALA A 1 119 ? -7.379 15.859 0.396 1.00 97.62 119 ALA A N 1
ATOM 964 C CA . ALA A 1 119 ? -8.198 14.678 0.151 1.00 97.62 119 ALA A CA 1
ATOM 965 C C . ALA A 1 119 ? -8.123 13.692 1.325 1.00 97.62 119 ALA A C 1
ATOM 967 O O . ALA A 1 119 ? -9.152 13.185 1.763 1.00 97.62 119 ALA A O 1
ATOM 968 N N . LEU A 1 120 ? -6.918 13.441 1.847 1.00 98.44 120 LEU A N 1
ATOM 969 C CA . LEU A 1 120 ? -6.720 12.553 2.990 1.00 98.44 120 LEU A CA 1
ATOM 970 C C . LEU A 1 120 ? -7.374 13.109 4.262 1.00 98.44 120 LEU A C 1
ATOM 972 O O . LEU A 1 120 ? -8.075 12.358 4.931 1.00 98.44 120 LEU A O 1
ATOM 976 N N . GLU A 1 121 ? -7.211 14.401 4.559 1.00 98.38 121 GLU A N 1
ATOM 977 C CA . GLU A 1 121 ? -7.875 15.081 5.686 1.00 98.38 121 GLU A CA 1
ATOM 978 C C . GLU A 1 121 ? -9.401 14.942 5.596 1.00 98.38 121 GLU A C 1
ATOM 980 O O . GLU A 1 121 ? -10.024 14.501 6.557 1.00 98.38 121 GLU A O 1
ATOM 985 N N . TYR A 1 122 ? -9.987 15.193 4.419 1.00 97.81 122 TYR A N 1
ATOM 986 C CA . TYR A 1 122 ? -11.424 15.013 4.197 1.00 97.81 122 TYR A CA 1
ATOM 987 C C . TYR A 1 122 ? -11.885 13.574 4.448 1.00 97.81 122 TYR A C 1
ATOM 989 O O . TYR A 1 122 ? -12.897 13.350 5.110 1.00 97.81 122 TYR A O 1
ATOM 997 N N . PHE A 1 123 ? -11.169 12.581 3.907 1.00 98.44 123 PHE A N 1
ATOM 998 C CA . PHE A 1 123 ? -11.538 11.183 4.124 1.00 98.44 123 PHE A CA 1
ATOM 999 C C . PHE A 1 123 ? -11.417 10.790 5.594 1.00 98.44 123 PHE A C 1
ATOM 1001 O O . PHE A 1 123 ? -12.277 10.059 6.068 1.00 98.44 123 PHE A O 1
ATOM 1008 N N . ASN A 1 124 ? -10.404 11.284 6.306 1.00 98.25 124 ASN A N 1
ATOM 1009 C CA . ASN A 1 124 ? -10.233 11.013 7.732 1.00 98.25 124 ASN A CA 1
ATOM 1010 C C . ASN A 1 124 ? -11.405 11.566 8.541 1.00 98.25 124 ASN A C 1
ATOM 1012 O O . ASN A 1 124 ? -12.054 10.796 9.237 1.00 98.25 124 ASN A O 1
ATOM 1016 N N . GLU A 1 125 ? -11.738 12.845 8.366 1.00 97.50 125 GLU A N 1
ATOM 1017 C CA . GLU A 1 125 ? -12.873 13.482 9.046 1.00 97.50 125 GLU A CA 1
ATOM 1018 C C . GLU A 1 125 ? -14.189 12.755 8.729 1.00 97.50 125 GLU A C 1
ATOM 1020 O O . GLU A 1 125 ? -14.914 12.330 9.625 1.00 97.50 125 GLU A O 1
ATOM 1025 N N . MET A 1 126 ? -14.472 12.508 7.447 1.00 95.69 126 MET A N 1
ATOM 1026 C CA . MET A 1 126 ? -15.706 11.837 7.037 1.00 95.69 126 MET A CA 1
ATOM 1027 C C . MET A 1 126 ? -15.807 10.401 7.575 1.00 95.69 126 MET A C 1
ATOM 1029 O O . MET A 1 126 ? -16.896 9.977 7.973 1.00 95.69 126 MET A O 1
ATOM 1033 N N . ILE A 1 127 ? -14.718 9.628 7.553 1.00 96.81 127 ILE A N 1
ATOM 1034 C CA . ILE A 1 127 ? -14.706 8.244 8.046 1.00 96.81 127 ILE A CA 1
ATOM 1035 C C . ILE A 1 127 ? -14.790 8.229 9.573 1.00 96.81 127 ILE A C 1
ATOM 1037 O O . ILE A 1 127 ? -15.556 7.434 10.103 1.00 96.81 127 ILE A O 1
ATOM 1041 N N . GLU A 1 128 ? -14.109 9.126 10.282 1.00 95.25 128 GLU A N 1
ATOM 1042 C CA . GLU A 1 128 ? -14.225 9.252 11.739 1.00 95.25 128 GLU A CA 1
ATOM 1043 C C . GLU A 1 128 ? -15.665 9.589 12.158 1.00 95.25 128 GLU A C 1
ATOM 1045 O O . GLU A 1 128 ? -16.219 8.967 13.063 1.00 95.25 128 GLU A O 1
ATOM 1050 N N . GLU A 1 129 ? -16.324 10.507 11.452 1.00 93.62 129 GLU A N 1
ATOM 1051 C CA . GLU A 1 129 ? -17.701 10.904 11.754 1.00 93.62 129 GLU A CA 1
ATOM 1052 C C . GLU A 1 129 ? -18.732 9.804 11.469 1.00 93.62 129 GLU A C 1
ATOM 1054 O O . GLU A 1 129 ? -19.699 9.641 12.218 1.00 93.62 129 GLU A O 1
ATOM 1059 N N . ASN A 1 130 ? -18.573 9.072 10.363 1.00 89.50 130 ASN A N 1
ATOM 1060 C CA . ASN A 1 130 ? -19.632 8.204 9.836 1.00 89.50 130 ASN A CA 1
ATOM 1061 C C . ASN A 1 130 ? -19.324 6.703 9.967 1.00 89.50 130 ASN A C 1
ATOM 1063 O O . ASN A 1 130 ? -20.241 5.880 9.936 1.00 89.50 130 ASN A O 1
ATOM 1067 N N . ASN A 1 131 ? -18.053 6.335 10.124 1.00 91.88 131 ASN A N 1
ATOM 1068 C CA . ASN A 1 131 ? -17.568 4.961 10.241 1.00 91.88 131 ASN A CA 1
ATOM 1069 C C . ASN A 1 131 ? -16.379 4.840 11.225 1.00 91.88 131 ASN A C 1
ATOM 1071 O O . ASN A 1 131 ? -15.335 4.303 10.860 1.00 91.88 131 ASN A O 1
ATOM 1075 N N . PRO A 1 132 ? -16.522 5.286 12.491 1.00 92.50 132 PRO A N 1
ATOM 1076 C CA . PRO A 1 132 ? -15.412 5.426 13.450 1.00 92.50 132 PRO A CA 1
ATOM 1077 C C . PRO A 1 132 ? -14.695 4.120 13.830 1.00 92.50 132 PRO A C 1
ATOM 1079 O O . PRO A 1 132 ? -13.720 4.141 14.574 1.00 92.50 132 PRO A O 1
ATOM 1082 N N . HIS A 1 133 ? -15.207 2.968 13.395 1.00 91.75 133 HIS A N 1
ATOM 1083 C CA . HIS A 1 133 ? -14.586 1.663 13.620 1.00 91.75 133 HIS A CA 1
ATOM 1084 C C . HIS A 1 133 ? -13.701 1.216 12.457 1.00 91.75 133 HIS A C 1
ATOM 1086 O O . HIS A 1 133 ? -12.935 0.271 12.624 1.00 91.75 133 HIS A O 1
ATOM 1092 N N . ALA A 1 134 ? -13.843 1.850 11.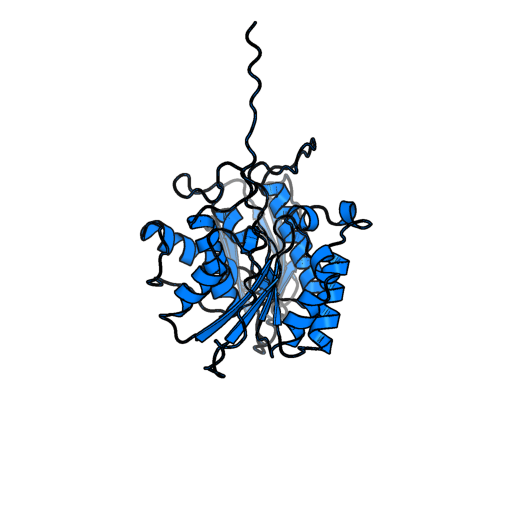292 1.00 96.50 134 ALA A N 1
ATOM 1093 C CA . ALA A 1 134 ? -13.070 1.509 10.118 1.00 96.50 134 ALA A CA 1
ATOM 1094 C C . ALA A 1 134 ? -11.641 2.018 10.286 1.00 96.50 134 ALA A C 1
ATOM 1096 O O . ALA A 1 134 ? -11.415 3.201 10.544 1.00 96.50 134 ALA A O 1
ATOM 1097 N N . GLU A 1 135 ? -10.672 1.139 10.080 1.00 97.00 135 GLU A N 1
ATOM 1098 C CA . GLU A 1 135 ? -9.283 1.551 9.985 1.00 97.00 135 GLU A CA 1
ATOM 1099 C C .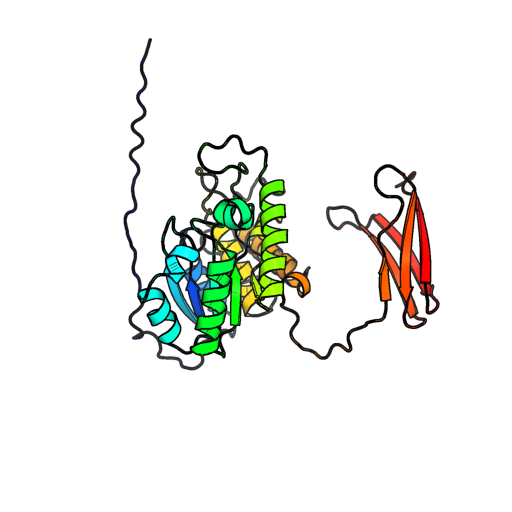 GLU A 1 135 ? -8.977 2.036 8.567 1.00 97.00 135 GLU A C 1
ATOM 1101 O O . GLU A 1 135 ? -9.277 1.373 7.567 1.00 97.00 135 GLU A O 1
ATOM 1106 N N . ILE A 1 136 ? -8.346 3.202 8.471 1.00 98.62 136 ILE A N 1
ATOM 1107 C CA . ILE A 1 136 ? -7.910 3.756 7.195 1.00 98.62 136 ILE A CA 1
ATOM 1108 C C . ILE A 1 136 ? -6.509 3.230 6.886 1.00 98.62 136 ILE A C 1
ATOM 1110 O O . ILE A 1 136 ? -5.568 3.399 7.667 1.00 98.62 136 ILE A O 1
ATOM 1114 N N . ILE A 1 137 ? -6.360 2.628 5.707 1.00 98.81 137 ILE A N 1
ATOM 1115 C CA . ILE A 1 137 ? -5.073 2.172 5.180 1.00 98.81 137 ILE A CA 1
ATOM 1116 C C . ILE A 1 137 ? -4.737 2.995 3.939 1.00 98.81 137 ILE A C 1
ATOM 1118 O O . ILE A 1 137 ? -5.441 2.953 2.929 1.00 98.81 137 ILE A O 1
ATOM 1122 N N . LEU A 1 138 ? -3.621 3.713 3.977 1.00 98.88 138 LEU A N 1
ATOM 1123 C CA . LEU A 1 138 ? -3.061 4.354 2.797 1.00 98.88 138 LEU A CA 1
ATOM 1124 C C . LEU A 1 138 ? -2.323 3.309 1.960 1.00 98.88 138 LEU A C 1
ATOM 1126 O O . LEU A 1 138 ? -1.320 2.734 2.382 1.00 98.88 138 LEU A O 1
ATOM 1130 N N . PHE A 1 139 ? -2.799 3.076 0.745 1.00 98.75 139 PHE A N 1
ATOM 1131 C CA . PHE A 1 139 ? -2.080 2.290 -0.248 1.00 98.75 139 PHE A CA 1
ATOM 1132 C C . PHE A 1 139 ? -0.940 3.158 -0.788 1.00 98.75 139 PHE A C 1
ATOM 1134 O O . PHE A 1 139 ? -1.183 4.095 -1.550 1.00 98.75 139 PHE A O 1
ATOM 1141 N N . MET A 1 140 ? 0.310 2.812 -0.456 1.00 98.81 140 MET A N 1
ATOM 1142 C CA . MET A 1 140 ? 1.501 3.419 -1.064 1.00 98.81 140 MET A CA 1
ATOM 1143 C C . MET A 1 140 ? 1.629 2.998 -2.533 1.00 98.81 140 MET A C 1
ATOM 1145 O O . MET A 1 140 ? 1.951 1.836 -2.785 1.00 98.81 140 MET A O 1
ATOM 1149 N N . PRO A 1 141 ? 1.410 3.890 -3.514 1.00 98.25 141 PRO A N 1
ATOM 1150 C CA . PRO A 1 141 ? 1.542 3.516 -4.916 1.00 98.25 141 PRO A CA 1
ATOM 1151 C C . PRO A 1 141 ? 3.013 3.305 -5.301 1.00 98.25 141 PRO A C 1
ATOM 1153 O O . PRO A 1 141 ? 3.928 3.755 -4.604 1.00 98.25 141 PRO A O 1
ATOM 1156 N N . TRP A 1 142 ? 3.230 2.637 -6.431 1.00 98.00 142 TRP A N 1
ATOM 1157 C CA . TRP A 1 142 ? 4.543 2.543 -7.068 1.00 98.00 142 TRP A CA 1
ATOM 1158 C C . TRP A 1 142 ? 4.796 3.729 -8.009 1.00 98.00 142 TRP A C 1
ATOM 1160 O O . TRP A 1 142 ? 3.859 4.297 -8.575 1.00 98.00 142 TRP A O 1
ATOM 1170 N N . ALA A 1 143 ? 6.061 4.099 -8.179 1.00 96.62 143 ALA A N 1
ATOM 1171 C CA . ALA A 1 143 ? 6.514 5.073 -9.164 1.00 96.62 143 ALA A CA 1
ATOM 1172 C C . ALA A 1 143 ? 6.334 4.551 -10.600 1.00 96.62 143 ALA A C 1
ATOM 1174 O O . ALA A 1 143 ? 6.259 3.345 -10.835 1.00 96.62 143 ALA A O 1
ATOM 1175 N N . TYR A 1 144 ? 6.295 5.456 -11.578 1.00 94.38 144 TYR A N 1
ATOM 1176 C CA . TYR A 1 144 ? 6.352 5.065 -12.989 1.00 94.38 144 TYR A CA 1
ATOM 1177 C C . TYR A 1 144 ? 7.730 4.476 -13.308 1.00 94.38 144 TYR A C 1
ATOM 1179 O O . TYR A 1 144 ? 8.735 4.964 -12.789 1.00 94.38 144 TYR A O 1
ATOM 1187 N N . LYS A 1 145 ? 7.802 3.435 -14.148 1.00 92.88 145 LYS A N 1
ATOM 1188 C CA . LYS A 1 145 ? 9.049 2.686 -14.409 1.00 92.88 145 LYS A CA 1
ATOM 1189 C C . LYS A 1 145 ? 10.165 3.565 -14.977 1.00 92.88 145 LYS A C 1
ATOM 1191 O O . LYS A 1 145 ? 11.337 3.305 -14.728 1.00 92.88 145 LYS A O 1
ATOM 1196 N N . ASP A 1 146 ? 9.809 4.594 -15.734 1.00 89.81 146 ASP A N 1
ATOM 1197 C CA . ASP A 1 146 ? 10.741 5.578 -16.285 1.00 89.81 146 ASP A CA 1
ATOM 1198 C C . ASP A 1 146 ? 10.949 6.810 -15.389 1.00 89.81 146 ASP A C 1
ATOM 1200 O O . ASP A 1 146 ? 11.757 7.663 -15.743 1.00 89.81 146 ASP A O 1
ATOM 1204 N N . GLY A 1 147 ? 10.258 6.894 -14.247 1.00 87.00 147 GLY A N 1
ATOM 1205 C CA . GLY A 1 147 ? 10.311 8.019 -13.312 1.00 87.00 147 GLY A CA 1
ATOM 1206 C C . GLY A 1 147 ? 9.565 9.274 -13.774 1.00 87.00 147 GLY A C 1
ATOM 1207 O O . GLY A 1 147 ? 9.616 10.289 -13.084 1.00 87.00 147 GLY A O 1
ATOM 1208 N N . LYS A 1 148 ? 8.854 9.229 -14.911 1.00 81.94 148 LYS A N 1
ATOM 1209 C CA . LYS A 1 148 ? 8.345 10.434 -15.584 1.00 81.94 148 LYS A CA 1
ATOM 1210 C C . LYS A 1 148 ? 6.830 10.531 -15.588 1.00 81.94 148 LYS A C 1
ATOM 1212 O O . LYS A 1 148 ? 6.115 9.536 -15.669 1.00 81.94 148 LYS A O 1
ATOM 1217 N N . PHE A 1 149 ? 6.333 11.765 -15.566 1.00 71.94 149 PHE A N 1
ATOM 1218 C CA . PHE A 1 149 ? 4.933 12.074 -15.827 1.00 71.94 149 PHE A CA 1
ATOM 1219 C C . PHE A 1 149 ? 4.804 12.743 -17.198 1.00 71.94 149 PHE A C 1
ATOM 1221 O O . PHE A 1 149 ? 5.466 13.736 -17.472 1.00 71.94 149 PHE A O 1
ATOM 1228 N N . TRP A 1 150 ? 3.981 12.136 -18.057 1.00 60.16 150 TRP A N 1
ATOM 1229 C CA . TRP A 1 150 ? 3.447 12.635 -19.332 1.00 60.16 150 TRP A CA 1
ATOM 1230 C C . TRP A 1 150 ? 3.966 14.016 -19.794 1.00 60.16 150 TRP A C 1
ATOM 1232 O O . TRP A 1 150 ? 3.315 15.030 -19.558 1.00 60.16 150 TRP A O 1
ATOM 1242 N N . ASP A 1 151 ? 5.084 13.999 -20.532 1.00 52.53 151 ASP A N 1
ATOM 1243 C CA . ASP A 1 151 ? 5.713 15.126 -21.255 1.00 52.53 151 ASP A CA 1
ATOM 1244 C C . ASP A 1 151 ? 6.535 16.161 -20.456 1.00 52.53 151 ASP A C 1
ATOM 1246 O O . ASP A 1 151 ? 6.975 17.156 -21.037 1.00 52.53 151 ASP A O 1
ATOM 1250 N N . GLU A 1 152 ? 6.853 15.925 -19.182 1.00 56.53 152 GLU A N 1
ATOM 1251 C CA . GLU A 1 152 ? 7.787 16.792 -18.446 1.00 56.53 152 GLU A CA 1
ATOM 1252 C C . GLU A 1 152 ? 9.242 16.284 -18.523 1.00 56.53 152 GLU A C 1
ATOM 1254 O O . GLU A 1 152 ? 9.518 15.081 -18.463 1.00 56.53 152 GLU A O 1
ATOM 1259 N N . GLU A 1 153 ? 10.201 17.213 -18.659 1.00 61.06 153 GLU A N 1
ATOM 1260 C CA . GLU A 1 153 ? 11.647 16.969 -18.494 1.00 61.06 153 GLU A CA 1
ATOM 1261 C C . GLU A 1 153 ? 11.991 16.710 -17.012 1.00 61.06 153 GLU A C 1
ATOM 1263 O O . GLU A 1 153 ? 12.933 17.282 -16.463 1.00 61.06 153 GLU A O 1
ATOM 1268 N N . GLU A 1 154 ? 11.219 15.857 -16.341 1.00 65.31 154 GLU A N 1
ATOM 1269 C CA . GLU A 1 154 ? 11.480 15.502 -14.954 1.00 65.31 154 GLU A CA 1
ATOM 1270 C C . GLU A 1 154 ? 12.784 14.693 -14.869 1.00 65.31 154 GLU A C 1
ATOM 1272 O O . GLU A 1 154 ? 12.972 13.730 -15.628 1.00 65.31 154 GLU A O 1
ATOM 1277 N N . PRO A 1 155 ? 13.716 15.077 -13.974 1.00 68.38 155 PRO A N 1
ATOM 1278 C CA . PRO A 1 155 ? 15.033 14.456 -13.895 1.00 68.38 155 PRO A CA 1
ATOM 1279 C C . PRO A 1 155 ? 15.023 13.127 -13.134 1.00 68.38 155 PRO A C 1
ATOM 1281 O O . PRO A 1 155 ? 16.057 12.458 -13.101 1.00 68.38 155 PRO A O 1
ATOM 1284 N N . ASP A 1 156 ? 13.905 12.778 -12.492 1.00 88.56 156 ASP A N 1
ATOM 1285 C CA . ASP A 1 156 ? 13.825 11.628 -11.604 1.00 88.56 156 ASP A CA 1
ATOM 1286 C C . ASP A 1 156 ? 13.776 10.305 -12.379 1.00 88.56 156 ASP A C 1
ATOM 1288 O O . ASP A 1 156 ? 13.031 10.143 -13.345 1.00 88.56 156 ASP A O 1
ATOM 1292 N N . ASP A 1 157 ? 14.539 9.326 -11.902 1.00 90.81 157 ASP A N 1
ATOM 1293 C CA . ASP A 1 157 ? 14.314 7.920 -12.225 1.00 90.81 157 ASP A CA 1
ATOM 1294 C C . ASP A 1 157 ? 13.270 7.282 -11.284 1.00 90.81 157 ASP A C 1
ATOM 1296 O O . ASP A 1 157 ? 12.797 7.889 -10.315 1.00 90.81 157 ASP A O 1
ATOM 1300 N N . TYR A 1 158 ? 12.912 6.020 -11.550 1.00 93.19 158 TYR A N 1
ATOM 1301 C CA . TYR A 1 158 ? 11.986 5.254 -10.709 1.00 93.19 158 TYR A CA 1
ATOM 1302 C C . TYR A 1 158 ? 12.364 5.289 -9.220 1.00 93.19 158 TYR A C 1
ATOM 1304 O O . TYR A 1 158 ? 11.497 5.481 -8.368 1.00 93.19 158 TYR A O 1
ATOM 1312 N N . SER A 1 159 ? 13.647 5.110 -8.888 1.00 92.88 159 SER A N 1
ATOM 1313 C CA . SER A 1 159 ? 14.101 4.994 -7.496 1.00 92.88 159 SER A CA 1
ATOM 1314 C C . SER A 1 159 ? 13.962 6.325 -6.764 1.00 92.88 159 SER A C 1
ATOM 1316 O O . SER A 1 159 ? 13.555 6.363 -5.600 1.00 92.88 159 SER A O 1
ATOM 1318 N N . GLN A 1 160 ? 14.278 7.426 -7.443 1.00 93.56 160 GLN A N 1
ATOM 1319 C CA . GLN A 1 160 ? 14.145 8.777 -6.905 1.00 93.56 160 GLN A CA 1
ATOM 1320 C C . GLN A 1 160 ? 12.675 9.132 -6.665 1.00 93.56 160 GLN A 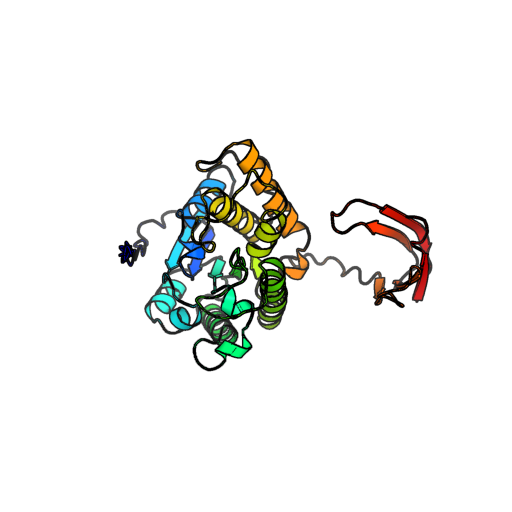C 1
ATOM 1322 O O . GLN A 1 160 ? 12.319 9.533 -5.549 1.00 93.56 160 GLN A O 1
ATOM 1327 N N . MET A 1 161 ? 11.809 8.871 -7.647 1.00 95.00 161 MET A N 1
ATOM 1328 C CA . MET A 1 161 ? 10.372 9.094 -7.510 1.00 95.00 161 MET A CA 1
ATOM 1329 C C . MET A 1 161 ? 9.780 8.217 -6.396 1.00 95.00 161 MET A C 1
ATOM 1331 O O . MET A 1 161 ? 9.051 8.714 -5.532 1.00 95.00 161 MET A O 1
ATOM 1335 N N . GLN A 1 162 ? 10.128 6.928 -6.347 1.00 97.31 162 GLN A N 1
ATOM 1336 C CA . GLN A 1 162 ? 9.628 6.006 -5.326 1.00 97.31 162 GLN A CA 1
ATOM 1337 C C . GLN A 1 162 ? 10.068 6.417 -3.921 1.00 97.31 162 GLN A C 1
ATOM 1339 O O . GLN A 1 162 ? 9.281 6.317 -2.977 1.00 97.31 162 GLN A O 1
ATOM 1344 N N . LEU A 1 163 ? 11.292 6.926 -3.765 1.00 96.50 163 LEU A N 1
ATOM 1345 C CA . LEU A 1 163 ? 11.780 7.436 -2.488 1.00 96.50 163 LEU A CA 1
ATOM 1346 C C . LEU A 1 163 ? 11.011 8.686 -2.036 1.00 96.50 163 LEU A C 1
ATOM 1348 O O . LEU A 1 163 ? 10.750 8.838 -0.839 1.00 96.50 163 LEU A O 1
ATOM 1352 N N . LYS A 1 164 ? 10.624 9.575 -2.960 1.00 96.75 164 LYS A N 1
ATOM 1353 C CA . LYS A 1 164 ? 9.758 10.726 -2.648 1.00 96.75 164 LYS A CA 1
ATOM 1354 C C . LYS A 1 164 ? 8.374 10.263 -2.194 1.00 96.75 164 LYS A C 1
ATOM 1356 O O . LYS A 1 164 ? 7.919 10.696 -1.136 1.00 96.75 164 LYS A O 1
ATOM 1361 N N . ILE A 1 165 ? 7.755 9.329 -2.924 1.00 98.06 165 ILE A N 1
ATOM 1362 C CA . ILE A 1 165 ? 6.468 8.715 -2.544 1.00 98.06 165 ILE A CA 1
ATOM 1363 C C . ILE A 1 165 ? 6.562 8.117 -1.140 1.00 98.06 165 ILE A C 1
ATOM 1365 O O . ILE A 1 165 ? 5.744 8.446 -0.283 1.00 98.06 165 ILE A O 1
ATOM 1369 N N . TYR A 1 166 ? 7.580 7.285 -0.900 1.00 98.25 166 TYR A N 1
ATOM 1370 C CA . TYR A 1 166 ? 7.835 6.623 0.380 1.00 98.25 166 TYR A CA 1
ATOM 1371 C C . TYR A 1 166 ? 7.898 7.633 1.533 1.00 98.25 166 TYR A C 1
ATOM 1373 O O . TYR A 1 166 ? 7.190 7.488 2.529 1.00 98.25 166 TYR A O 1
ATOM 1381 N N . LYS A 1 167 ? 8.702 8.694 1.395 1.00 97.88 167 LYS A N 1
ATOM 1382 C CA . LYS A 1 167 ? 8.877 9.696 2.459 1.00 97.88 167 LYS A CA 1
ATOM 1383 C C . LYS A 1 167 ? 7.587 10.464 2.723 1.00 97.88 167 LYS A C 1
ATOM 1385 O O . LYS A 1 167 ? 7.190 10.622 3.876 1.00 97.88 167 LYS A O 1
ATOM 1390 N N . ASN A 1 168 ? 6.931 10.930 1.666 1.00 98.38 168 ASN A N 1
ATOM 1391 C CA . ASN A 1 168 ? 5.764 11.792 1.793 1.00 98.38 168 ASN A CA 1
ATOM 1392 C C . ASN A 1 168 ? 4.556 11.038 2.347 1.00 98.38 168 ASN A C 1
ATOM 1394 O O . ASN A 1 168 ? 3.875 11.564 3.226 1.00 98.38 168 ASN A O 1
ATOM 1398 N N . ILE A 1 169 ? 4.309 9.799 1.913 1.00 98.44 169 ILE A N 1
ATOM 1399 C CA . ILE A 1 169 ? 3.168 9.037 2.429 1.00 98.44 169 ILE A CA 1
ATOM 1400 C C . ILE A 1 169 ? 3.337 8.671 3.906 1.00 98.44 169 ILE A C 1
ATOM 1402 O O . ILE A 1 169 ? 2.360 8.758 4.641 1.00 98.44 169 ILE A O 1
ATOM 1406 N N . ILE A 1 170 ? 4.555 8.354 4.370 1.00 98.06 170 ILE A N 1
ATOM 1407 C CA . ILE A 1 170 ? 4.829 8.111 5.798 1.00 98.06 170 ILE A CA 1
ATOM 1408 C C . ILE A 1 170 ? 4.542 9.370 6.619 1.00 98.06 170 ILE A C 1
ATOM 1410 O O . ILE A 1 170 ? 3.892 9.296 7.661 1.00 98.06 170 ILE A O 1
ATOM 1414 N N . LEU A 1 171 ? 4.981 10.541 6.147 1.00 97.62 171 LEU A N 1
ATOM 1415 C CA . LEU A 1 171 ? 4.707 11.812 6.823 1.00 97.62 171 LEU A CA 1
ATOM 1416 C C . LEU A 1 171 ? 3.201 12.113 6.888 1.00 97.62 171 LEU A C 1
ATOM 1418 O O . LEU A 1 171 ? 2.703 12.512 7.941 1.00 97.62 171 LEU A O 1
ATOM 1422 N N . MET A 1 172 ? 2.475 11.897 5.788 1.00 98.00 172 MET A N 1
ATOM 1423 C CA . MET A 1 172 ? 1.026 12.119 5.712 1.00 98.00 172 MET A CA 1
ATOM 1424 C C . MET A 1 172 ? 0.244 11.135 6.589 1.00 98.00 172 MET A C 1
ATOM 1426 O O . MET A 1 172 ? -0.633 11.562 7.338 1.00 98.00 172 MET A O 1
ATOM 1430 N N . ALA A 1 173 ? 0.576 9.842 6.539 1.00 97.81 173 ALA A N 1
ATOM 1431 C CA . ALA A 1 173 ? -0.029 8.819 7.388 1.00 97.81 173 ALA A CA 1
ATOM 1432 C C . ALA A 1 173 ? 0.213 9.116 8.865 1.00 97.81 173 ALA A C 1
ATOM 1434 O O . ALA A 1 173 ? -0.742 9.139 9.629 1.00 97.81 173 ALA A O 1
ATOM 1435 N N . LYS A 1 174 ? 1.449 9.445 9.256 1.00 96.12 174 LYS A N 1
ATOM 1436 C CA . LYS A 1 174 ? 1.773 9.812 10.640 1.00 96.12 174 LYS A CA 1
ATOM 1437 C C . LYS A 1 174 ? 0.998 11.039 11.119 1.00 96.12 174 LYS A C 1
ATOM 1439 O O . LYS A 1 174 ? 0.582 11.080 12.270 1.00 96.12 174 LYS A O 1
ATOM 1444 N N . LYS A 1 175 ? 0.815 12.048 10.259 1.00 97.12 175 LYS A N 1
ATOM 1445 C CA . LYS A 1 175 ? 0.044 13.256 10.597 1.00 97.12 175 LYS A CA 1
ATOM 1446 C C . LYS A 1 175 ? -1.430 12.942 10.878 1.00 97.12 175 LYS A C 1
ATOM 1448 O O . LYS A 1 175 ? -2.041 13.641 11.679 1.00 97.12 175 LYS A O 1
ATOM 1453 N N . LEU A 1 176 ? -1.978 11.934 10.209 1.00 97.19 176 LEU A N 1
ATOM 1454 C CA . LEU A 1 176 ? -3.391 11.560 10.269 1.00 97.19 176 LEU A CA 1
ATOM 1455 C C . LEU A 1 176 ? -3.650 10.268 11.060 1.00 97.19 176 LEU A C 1
ATOM 1457 O O . LEU A 1 176 ? -4.767 9.781 11.052 1.00 97.19 176 LEU A O 1
ATOM 1461 N N . ASP A 1 177 ? -2.621 9.703 11.693 1.00 95.81 177 ASP A N 1
ATOM 1462 C CA . ASP A 1 177 ? -2.664 8.403 12.376 1.00 95.81 177 ASP A CA 1
ATOM 1463 C C . ASP A 1 177 ? -3.224 7.244 11.522 1.00 95.81 177 ASP A C 1
ATOM 1465 O O . ASP A 1 177 ? -3.927 6.356 11.995 1.00 95.81 177 ASP A O 1
ATOM 1469 N N . ASN A 1 178 ? -2.890 7.230 10.229 1.00 97.69 178 ASN A N 1
ATOM 1470 C CA . ASN A 1 178 ? -3.337 6.187 9.304 1.00 97.69 178 ASN A CA 1
ATOM 1471 C C . ASN A 1 178 ? -2.326 5.052 9.175 1.00 97.69 178 ASN A C 1
ATOM 1473 O O . ASN A 1 178 ? -1.114 5.259 9.279 1.00 97.69 178 ASN A O 1
ATOM 1477 N N . LYS A 1 179 ? -2.826 3.854 8.869 1.00 98.62 179 LYS A N 1
ATOM 1478 C CA . LYS A 1 179 ? -2.003 2.699 8.490 1.00 98.62 179 LYS A CA 1
ATOM 1479 C C . LYS A 1 179 ? -1.499 2.840 7.060 1.00 98.62 179 LYS A C 1
ATOM 1481 O O . LYS A 1 179 ? -2.073 3.582 6.264 1.00 98.62 179 LYS A O 1
ATOM 1486 N N . ILE A 1 180 ? -0.445 2.109 6.703 1.00 98.81 180 ILE A N 1
ATOM 1487 C CA . ILE A 1 180 ? 0.095 2.071 5.337 1.00 98.81 180 ILE A CA 1
ATOM 1488 C C . ILE A 1 180 ? 0.184 0.625 4.850 1.00 98.81 180 ILE A C 1
ATOM 1490 O O . ILE A 1 180 ? 0.747 -0.233 5.524 1.00 98.81 180 ILE A O 1
ATOM 1494 N N . ALA A 1 181 ? -0.308 0.372 3.637 1.00 98.81 181 ALA A N 1
ATOM 1495 C CA . ALA A 1 181 ? 0.059 -0.802 2.852 1.00 98.81 181 ALA A CA 1
ATOM 1496 C C . ALA A 1 181 ? 1.256 -0.429 1.953 1.00 98.81 181 ALA A C 1
ATOM 1498 O O . ALA A 1 181 ? 1.074 0.338 0.998 1.00 98.81 181 ALA A O 1
ATOM 1499 N N . PRO A 1 182 ? 2.483 -0.920 2.227 1.00 98.75 182 PRO A N 1
ATOM 1500 C CA . PRO A 1 182 ? 3.719 -0.467 1.578 1.00 98.75 182 PRO A CA 1
ATOM 1501 C C . PRO A 1 182 ? 3.934 -1.106 0.193 1.00 98.75 182 PRO A C 1
ATOM 1503 O O . PRO A 1 182 ? 4.991 -1.666 -0.100 1.00 98.75 182 PRO A O 1
ATOM 1506 N N . VAL A 1 183 ? 2.923 -1.042 -0.678 1.00 98.88 183 VAL A N 1
ATOM 1507 C CA . VAL A 1 183 ? 2.917 -1.721 -1.985 1.00 98.88 183 VAL A CA 1
ATOM 1508 C C . VAL A 1 183 ? 4.055 -1.221 -2.875 1.00 98.88 183 VAL A C 1
ATOM 1510 O O . VAL A 1 183 ? 4.853 -2.027 -3.346 1.00 98.88 183 VAL A O 1
ATOM 1513 N N . GLY A 1 184 ? 4.187 0.095 -3.056 1.00 98.44 184 GLY A N 1
ATOM 1514 C CA . GLY A 1 184 ? 5.270 0.686 -3.848 1.00 98.44 184 GLY A CA 1
ATOM 1515 C C . GLY A 1 184 ? 6.666 0.348 -3.320 1.00 98.44 184 GLY A C 1
ATOM 1516 O O . GLY A 1 184 ? 7.605 0.184 -4.095 1.00 98.44 184 GLY A O 1
ATOM 1517 N N . TRP A 1 185 ? 6.808 0.153 -2.005 1.00 97.94 185 TRP A N 1
ATOM 1518 C CA . TRP A 1 185 ? 8.073 -0.277 -1.409 1.00 97.94 185 TRP A CA 1
ATOM 1519 C C . TRP A 1 185 ? 8.379 -1.753 -1.676 1.00 97.94 185 TRP A C 1
ATOM 1521 O O . TRP A 1 185 ? 9.536 -2.109 -1.887 1.00 97.94 185 TRP A O 1
ATOM 1531 N N . ALA A 1 186 ? 7.357 -2.612 -1.735 1.00 98.12 186 ALA A N 1
ATOM 1532 C CA . ALA A 1 186 ? 7.523 -4.002 -2.156 1.00 98.12 186 ALA A CA 1
ATOM 1533 C C . ALA A 1 186 ? 7.916 -4.088 -3.638 1.00 98.12 186 ALA A C 1
ATOM 1535 O O . ALA A 1 186 ? 8.831 -4.830 -3.986 1.00 98.12 186 ALA A O 1
ATOM 1536 N N . TRP A 1 187 ? 7.290 -3.274 -4.493 1.00 97.88 187 TRP A N 1
ATOM 1537 C CA . TRP A 1 187 ? 7.665 -3.139 -5.903 1.00 97.88 187 TRP A CA 1
ATOM 1538 C C . TRP A 1 187 ? 9.124 -2.696 -6.058 1.00 97.88 187 TRP A C 1
ATOM 1540 O O . TRP A 1 187 ? 9.883 -3.305 -6.809 1.00 97.88 187 TRP A O 1
ATOM 1550 N N . ASN A 1 188 ? 9.558 -1.698 -5.283 1.00 95.44 188 ASN A N 1
ATOM 1551 C CA . ASN A 1 188 ? 10.935 -1.195 -5.293 1.00 95.44 188 ASN A CA 1
ATOM 1552 C C . ASN A 1 188 ? 12.003 -2.274 -5.047 1.00 95.44 188 ASN A C 1
ATOM 1554 O O . ASN A 1 188 ? 13.134 -2.125 -5.497 1.00 95.44 188 ASN A O 1
ATOM 1558 N N . LYS A 1 189 ? 11.656 -3.369 -4.361 1.00 93.19 189 LYS A N 1
ATOM 1559 C CA . LYS A 1 189 ? 12.567 -4.495 -4.106 1.00 93.19 189 LYS A CA 1
ATOM 1560 C C . LYS A 1 189 ? 12.721 -5.451 -5.289 1.00 93.19 189 LYS A C 1
ATOM 1562 O O . LYS A 1 189 ? 13.514 -6.376 -5.190 1.00 93.19 189 LYS A O 1
ATOM 1567 N N . ILE A 1 190 ? 11.961 -5.280 -6.368 1.00 92.88 190 ILE A N 1
ATOM 1568 C CA . ILE A 1 190 ? 11.930 -6.230 -7.491 1.00 92.88 190 ILE A CA 1
ATOM 1569 C C . ILE A 1 190 ? 12.338 -5.564 -8.798 1.00 92.88 190 ILE A C 1
ATOM 1571 O O . ILE A 1 190 ? 13.119 -6.155 -9.534 1.00 92.88 190 ILE A O 1
ATOM 1575 N N . VAL A 1 191 ? 11.870 -4.336 -9.059 1.00 87.50 191 VAL A N 1
ATOM 1576 C CA . VAL A 1 191 ? 11.971 -3.651 -10.368 1.00 87.50 191 VAL A CA 1
ATOM 1577 C C . VAL A 1 191 ? 13.381 -3.652 -10.988 1.00 87.50 191 VAL A C 1
ATOM 1579 O O . VAL A 1 191 ? 13.493 -3.610 -12.210 1.00 87.50 191 VAL A O 1
ATOM 1582 N N . PHE A 1 192 ? 14.444 -3.739 -10.179 1.00 76.62 192 PHE A N 1
ATOM 1583 C CA . PHE A 1 192 ? 15.839 -3.796 -10.648 1.00 76.62 192 PHE A CA 1
ATOM 1584 C C . PHE A 1 192 ? 16.646 -5.001 -10.144 1.00 76.62 192 PHE A C 1
ATOM 1586 O O . PHE A 1 192 ? 17.866 -5.017 -10.295 1.00 76.62 192 PHE A O 1
ATOM 1593 N N . ILE A 1 193 ? 15.998 -5.976 -9.506 1.00 68.69 193 ILE A N 1
ATOM 1594 C CA . ILE A 1 193 ? 16.672 -7.143 -8.913 1.00 68.69 193 ILE A CA 1
ATOM 1595 C C . ILE A 1 193 ? 16.428 -8.409 -9.737 1.00 68.69 193 ILE A C 1
ATOM 1597 O O . ILE A 1 193 ? 17.326 -9.242 -9.835 1.00 68.69 193 ILE A O 1
ATOM 1601 N N . ASP A 1 194 ? 15.245 -8.552 -10.333 1.00 65.19 194 ASP A N 1
ATOM 1602 C CA . ASP A 1 194 ? 14.835 -9.777 -11.016 1.00 65.19 194 ASP A CA 1
ATOM 1603 C C . ASP A 1 194 ? 14.428 -9.480 -12.466 1.00 65.19 194 ASP A C 1
ATOM 1605 O O . ASP A 1 194 ? 13.405 -8.847 -12.717 1.00 65.19 194 ASP A O 1
ATOM 1609 N N . GLU A 1 195 ? 15.243 -9.920 -13.430 1.00 70.12 195 GLU A N 1
ATOM 1610 C CA . GLU A 1 195 ? 14.944 -9.769 -14.861 1.00 70.12 195 GLU A CA 1
ATOM 1611 C C . GLU A 1 195 ? 13.839 -10.731 -15.344 1.00 70.12 195 GLU A C 1
ATOM 1613 O O . GLU A 1 195 ? 13.307 -10.541 -16.440 1.00 70.12 195 GLU A O 1
ATOM 1618 N N . GLU A 1 196 ? 13.470 -11.748 -14.554 1.00 81.25 196 GLU A N 1
ATOM 1619 C CA . GLU A 1 196 ? 12.409 -12.707 -14.889 1.00 81.25 196 GLU A CA 1
ATOM 1620 C C . GLU A 1 196 ? 11.019 -12.225 -14.444 1.00 81.25 196 GLU A C 1
ATOM 1622 O O . GLU A 1 196 ? 10.016 -12.615 -15.048 1.00 81.25 196 GLU A O 1
ATOM 1627 N N . ILE A 1 197 ? 10.939 -11.361 -13.425 1.00 90.94 197 ILE A N 1
ATOM 1628 C CA . ILE A 1 197 ? 9.676 -10.807 -12.915 1.00 90.94 197 ILE A CA 1
ATOM 1629 C C . ILE A 1 197 ? 9.483 -9.374 -13.411 1.00 90.94 197 ILE A C 1
ATOM 1631 O O . ILE A 1 197 ? 9.915 -8.397 -12.800 1.00 90.94 197 ILE A O 1
ATOM 1635 N N . GLU A 1 198 ? 8.739 -9.243 -14.506 1.00 94.38 198 GLU A N 1
ATOM 1636 C CA . GLU A 1 198 ? 8.272 -7.946 -14.986 1.00 94.38 198 GLU A CA 1
ATOM 1637 C C . GLU A 1 198 ? 7.015 -7.516 -14.215 1.00 94.38 198 GLU A C 1
ATOM 1639 O O . GLU A 1 198 ? 5.989 -8.194 -14.261 1.00 94.38 198 GLU A O 1
ATOM 1644 N N . LEU A 1 199 ? 7.077 -6.371 -13.526 1.00 96.81 199 LEU A N 1
ATOM 1645 C CA . LEU A 1 199 ? 5.938 -5.807 -12.787 1.00 96.81 199 LEU A CA 1
ATOM 1646 C C . LEU A 1 199 ? 5.124 -4.804 -13.609 1.00 96.81 199 LEU A C 1
ATOM 1648 O O . LEU A 1 199 ? 3.976 -4.526 -13.262 1.00 96.81 199 LEU A O 1
ATOM 1652 N N . PHE A 1 200 ? 5.684 -4.268 -14.695 1.00 96.56 200 PHE A N 1
ATOM 1653 C CA . PHE A 1 200 ? 5.036 -3.256 -15.522 1.00 96.56 200 PHE A CA 1
ATOM 1654 C C . PHE A 1 200 ? 4.619 -3.806 -16.874 1.00 96.56 200 PHE A C 1
ATOM 1656 O O . PHE A 1 200 ? 5.394 -4.451 -17.581 1.00 96.56 200 PHE A O 1
ATOM 1663 N N . ILE A 1 201 ? 3.413 -3.455 -17.308 1.00 95.50 201 ILE A N 1
ATOM 1664 C CA . ILE A 1 201 ? 3.083 -3.604 -18.721 1.00 95.50 201 ILE A CA 1
ATOM 1665 C C . ILE A 1 201 ? 3.858 -2.573 -19.554 1.00 95.50 201 ILE A C 1
ATOM 1667 O O . ILE A 1 201 ? 4.546 -1.681 -19.054 1.00 95.50 201 ILE A O 1
ATOM 1671 N N . ARG A 1 202 ? 3.702 -2.668 -20.875 1.00 94.12 202 ARG A N 1
ATOM 1672 C CA . ARG A 1 202 ? 4.423 -1.843 -21.853 1.00 94.12 202 ARG A CA 1
ATOM 1673 C C . ARG A 1 202 ? 4.265 -0.324 -21.665 1.00 94.12 202 ARG A C 1
ATOM 1675 O O . ARG A 1 202 ? 5.072 0.423 -22.207 1.00 94.12 202 ARG A O 1
ATOM 1682 N N . ASP A 1 203 ? 3.241 0.129 -20.949 1.00 93.12 203 ASP A N 1
ATOM 1683 C CA . ASP A 1 203 ? 2.998 1.551 -20.690 1.00 93.12 203 ASP A CA 1
ATOM 1684 C C . ASP A 1 203 ? 3.792 2.128 -19.509 1.00 93.12 203 ASP A C 1
ATOM 1686 O O . ASP A 1 203 ? 3.620 3.302 -19.189 1.00 93.12 203 ASP A O 1
ATOM 1690 N N . LEU A 1 204 ? 4.645 1.316 -18.867 1.00 93.56 204 LEU A N 1
ATOM 1691 C CA . LEU A 1 204 ? 5.550 1.736 -17.792 1.00 93.56 204 LEU A CA 1
ATOM 1692 C C . LEU A 1 204 ? 4.832 2.238 -16.528 1.00 93.56 204 LEU A C 1
ATOM 1694 O O . LEU A 1 204 ? 5.467 2.784 -15.628 1.00 93.56 204 LEU A O 1
ATOM 1698 N N . THR A 1 205 ? 3.517 2.033 -16.438 1.00 93.81 205 THR A N 1
ATOM 1699 C CA . THR A 1 205 ? 2.665 2.563 -15.370 1.00 93.81 205 THR A CA 1
ATOM 1700 C C . THR A 1 205 ? 1.850 1.466 -14.705 1.00 93.81 205 THR A C 1
ATOM 1702 O O . THR A 1 205 ? 1.843 1.357 -13.478 1.00 93.81 205 THR A O 1
ATOM 1705 N N . HIS A 1 206 ? 1.134 0.673 -15.496 1.00 96.88 206 HIS A N 1
ATOM 1706 C CA . HIS A 1 206 ? 0.156 -0.282 -14.990 1.00 96.88 206 HIS A CA 1
ATOM 1707 C C . HIS A 1 206 ? 0.772 -1.664 -14.740 1.00 96.88 206 HIS A C 1
ATOM 1709 O O . HIS A 1 206 ? 1.778 -2.023 -15.361 1.00 96.88 206 HIS A O 1
ATOM 1715 N N . PRO A 1 207 ? 0.176 -2.449 -13.826 1.00 97.94 207 PRO A N 1
ATOM 1716 C CA . PRO A 1 207 ? 0.767 -3.696 -13.379 1.00 97.94 207 PRO A CA 1
ATOM 1717 C C . PRO A 1 207 ? 0.544 -4.841 -14.370 1.00 97.94 207 PRO A C 1
ATOM 1719 O O . PRO A 1 207 ? -0.538 -4.988 -14.948 1.00 97.94 207 PRO A O 1
ATOM 1722 N N . THR A 1 208 ? 1.544 -5.709 -14.500 1.00 97.81 208 THR A N 1
ATOM 1723 C CA . THR A 1 208 ? 1.349 -7.093 -14.966 1.00 97.81 208 THR A CA 1
ATOM 1724 C C . THR A 1 208 ? 0.522 -7.895 -13.952 1.00 97.81 208 THR A C 1
ATOM 1726 O O . THR A 1 208 ? 0.156 -7.392 -12.882 1.00 97.81 208 THR A O 1
ATOM 1729 N N . ILE A 1 209 ? 0.226 -9.163 -14.259 1.00 98.12 209 ILE A N 1
ATOM 1730 C CA . ILE A 1 209 ? -0.441 -10.063 -13.307 1.00 98.12 209 ILE A CA 1
ATOM 1731 C C . ILE A 1 209 ? 0.432 -10.235 -12.055 1.00 98.12 209 ILE A C 1
ATOM 1733 O O . ILE A 1 209 ? -0.093 -10.182 -10.946 1.00 98.12 209 ILE A O 1
ATOM 1737 N N . GLU A 1 210 ? 1.751 -10.349 -12.215 1.00 98.00 210 GLU A N 1
ATOM 1738 C CA . GLU A 1 210 ? 2.747 -10.386 -11.140 1.00 98.00 210 GLU A CA 1
ATOM 1739 C C . GLU A 1 210 ? 2.680 -9.126 -10.267 1.00 98.00 210 GLU A C 1
ATOM 1741 O O . GLU A 1 210 ? 2.630 -9.229 -9.039 1.00 98.00 210 GLU A O 1
ATOM 1746 N N . GLY A 1 211 ? 2.608 -7.944 -10.888 1.00 98.19 211 GLY A N 1
ATOM 1747 C CA . GLY A 1 211 ? 2.446 -6.665 -10.192 1.00 98.19 211 GLY A CA 1
ATOM 1748 C C . GLY A 1 211 ? 1.180 -6.616 -9.336 1.00 98.19 211 GLY A C 1
ATOM 1749 O O . GLY A 1 211 ? 1.254 -6.343 -8.136 1.00 98.19 211 GLY A O 1
ATOM 1750 N N . SER A 1 212 ? 0.022 -6.944 -9.918 1.00 98.75 212 SER A N 1
ATOM 1751 C CA . SER A 1 212 ? -1.255 -6.973 -9.188 1.00 98.75 212 SER A CA 1
ATOM 1752 C C . SER A 1 212 ? -1.275 -8.049 -8.100 1.00 98.75 212 SER A C 1
ATOM 1754 O O . SER A 1 212 ? -1.828 -7.820 -7.024 1.00 98.75 212 SER A O 1
ATOM 1756 N N . TYR A 1 213 ? -0.649 -9.202 -8.343 1.00 98.69 213 TYR A N 1
ATOM 1757 C CA . TYR A 1 213 ? -0.556 -10.285 -7.368 1.00 98.69 213 TYR A CA 1
ATOM 1758 C C . TYR A 1 213 ? 0.286 -9.882 -6.155 1.00 98.69 213 TYR A C 1
ATOM 1760 O O . TYR A 1 213 ? -0.152 -10.060 -5.016 1.00 98.69 213 TYR A O 1
ATOM 1768 N N . LEU A 1 214 ? 1.454 -9.269 -6.373 1.00 98.62 214 LEU A N 1
ATOM 1769 C CA . LEU A 1 214 ? 2.273 -8.717 -5.293 1.00 98.62 214 LEU A CA 1
ATOM 1770 C C . LEU A 1 214 ? 1.504 -7.666 -4.491 1.00 98.62 214 LEU A C 1
ATOM 1772 O O . LEU A 1 214 ? 1.546 -7.676 -3.262 1.00 98.62 214 LEU A O 1
ATOM 1776 N N . THR A 1 215 ? 0.779 -6.779 -5.173 1.00 98.75 215 THR A N 1
ATOM 1777 C CA . THR A 1 215 ? -0.070 -5.773 -4.530 1.00 98.75 215 THR A CA 1
ATOM 1778 C C . THR A 1 215 ? -1.117 -6.416 -3.620 1.00 98.75 215 THR A C 1
ATOM 1780 O O . THR A 1 215 ? -1.222 -6.021 -2.458 1.00 98.75 215 THR A O 1
ATOM 1783 N N . ALA A 1 216 ? -1.832 -7.440 -4.096 1.00 98.69 216 ALA A N 1
ATOM 1784 C CA . ALA A 1 216 ? -2.794 -8.182 -3.280 1.00 98.69 216 ALA A CA 1
ATOM 1785 C C . ALA A 1 216 ? -2.125 -8.861 -2.073 1.00 98.69 216 ALA A C 1
ATOM 1787 O O . ALA A 1 216 ? -2.657 -8.798 -0.966 1.00 98.69 216 ALA A O 1
ATOM 1788 N N . CYS A 1 217 ? -0.935 -9.446 -2.256 1.00 98.69 217 CYS A N 1
ATOM 1789 C CA . CYS A 1 217 ? -0.167 -10.061 -1.171 1.00 98.69 217 CYS A CA 1
ATOM 1790 C C . CYS A 1 217 ? 0.224 -9.042 -0.092 1.00 98.69 217 CYS A C 1
ATOM 1792 O O . CYS A 1 217 ? 0.060 -9.315 1.093 1.00 98.69 217 CYS A O 1
ATOM 1794 N N . VAL A 1 218 ? 0.716 -7.859 -0.475 1.00 98.88 218 VAL A N 1
ATOM 1795 C CA . VAL A 1 218 ? 1.070 -6.801 0.487 1.00 98.88 218 VAL A CA 1
ATOM 1796 C C . VAL A 1 218 ? -0.160 -6.354 1.266 1.00 98.88 218 VAL A C 1
ATOM 1798 O O . VAL A 1 218 ? -0.101 -6.268 2.487 1.00 98.88 218 VAL A O 1
ATOM 1801 N N . ILE A 1 219 ? -1.283 -6.123 0.583 1.00 98.75 219 ILE A N 1
ATOM 1802 C CA . ILE A 1 219 ? -2.532 -5.703 1.229 1.00 98.75 219 ILE A CA 1
ATOM 1803 C C . ILE A 1 219 ? -3.056 -6.784 2.184 1.00 98.75 219 ILE A C 1
ATOM 1805 O O . ILE A 1 219 ? -3.468 -6.448 3.293 1.00 98.75 219 ILE A O 1
ATOM 1809 N N . TYR A 1 220 ? -2.988 -8.066 1.801 1.00 98.19 220 TYR A N 1
ATOM 1810 C CA . TYR A 1 220 ? -3.314 -9.191 2.683 1.00 98.19 220 TYR A CA 1
ATOM 1811 C C . TYR A 1 220 ? -2.489 -9.123 3.971 1.00 98.19 220 TYR A C 1
ATOM 1813 O O . TYR A 1 220 ? -3.049 -9.098 5.066 1.00 98.19 220 TYR A O 1
ATOM 1821 N N . VAL A 1 221 ? -1.159 -9.052 3.845 1.00 98.00 221 VAL A N 1
ATOM 1822 C CA . VAL A 1 221 ? -0.254 -9.049 5.003 1.00 98.00 221 VAL A CA 1
ATOM 1823 C C . VAL A 1 221 ? -0.492 -7.808 5.866 1.00 98.00 221 VAL A C 1
ATOM 1825 O O . VAL A 1 221 ? -0.486 -7.908 7.087 1.00 98.00 221 VAL A O 1
ATOM 1828 N N . THR A 1 222 ? -0.755 -6.649 5.259 1.00 98.19 222 THR A N 1
ATOM 1829 C CA . THR A 1 222 ? -1.072 -5.410 5.982 1.00 98.19 222 THR A CA 1
ATOM 1830 C C . THR A 1 222 ? -2.369 -5.512 6.785 1.00 98.19 222 THR A C 1
ATOM 1832 O O . THR A 1 222 ? -2.386 -5.089 7.937 1.00 98.19 222 THR A O 1
ATOM 1835 N N . ILE A 1 223 ? -3.446 -6.051 6.204 1.00 96.69 223 ILE A N 1
ATOM 1836 C CA . ILE A 1 223 ? -4.746 -6.158 6.885 1.00 96.69 223 ILE A CA 1
ATOM 1837 C C . ILE A 1 223 ? -4.686 -7.183 8.015 1.00 96.69 223 ILE A C 1
ATOM 1839 O O . ILE A 1 223 ? -5.104 -6.893 9.134 1.00 96.69 223 ILE A O 1
ATOM 1843 N N . PHE A 1 224 ? -4.180 -8.381 7.726 1.00 94.50 224 PHE A N 1
ATOM 1844 C CA . PHE A 1 224 ? -4.241 -9.494 8.673 1.00 94.50 224 PHE A CA 1
ATOM 1845 C C . PHE A 1 224 ? -3.060 -9.530 9.635 1.00 94.50 224 PHE A C 1
ATOM 1847 O O . PHE A 1 224 ? -3.125 -10.237 10.634 1.00 94.50 224 PHE A O 1
ATOM 1854 N N . ASN A 1 225 ? -2.002 -8.757 9.366 1.00 92.44 225 ASN A N 1
ATOM 1855 C CA . ASN A 1 225 ? -0.756 -8.776 10.128 1.00 92.44 225 ASN A CA 1
ATOM 1856 C C . ASN A 1 225 ? -0.216 -10.210 10.297 1.00 92.44 225 ASN A C 1
ATOM 1858 O O . ASN A 1 225 ? 0.216 -10.622 11.374 1.00 92.44 225 ASN A O 1
ATOM 1862 N N . GLU A 1 226 ? -0.266 -10.977 9.207 1.00 91.75 226 GLU A N 1
ATOM 1863 C CA . GLU A 1 226 ? 0.124 -12.384 9.130 1.00 91.75 226 GLU A CA 1
ATOM 1864 C C . GLU A 1 226 ? 1.052 -12.603 7.936 1.00 91.75 226 GLU A C 1
ATOM 1866 O O . GLU A 1 226 ? 0.801 -12.088 6.845 1.00 91.75 226 GLU A O 1
ATOM 1871 N N . GLU A 1 227 ? 2.116 -13.388 8.123 1.00 92.50 227 GLU A N 1
ATOM 1872 C CA . GLU A 1 227 ? 2.997 -13.764 7.017 1.00 92.50 227 GLU A CA 1
ATOM 1873 C C . GLU A 1 227 ? 2.254 -14.625 5.994 1.00 92.50 227 GLU A C 1
ATOM 1875 O O . GLU A 1 227 ? 1.568 -15.594 6.325 1.00 92.50 227 GLU A O 1
ATOM 1880 N N . LEU A 1 228 ? 2.442 -14.293 4.721 1.00 90.88 228 LEU A N 1
ATOM 1881 C CA . LEU A 1 228 ? 1.928 -15.062 3.603 1.00 90.88 228 LEU A CA 1
ATOM 1882 C C . LEU A 1 228 ? 3.009 -16.055 3.163 1.00 90.88 228 LEU A C 1
ATOM 1884 O O . LEU A 1 228 ? 3.958 -15.689 2.470 1.00 90.88 228 LEU A O 1
ATOM 1888 N N . ILE A 1 229 ? 2.879 -17.309 3.597 1.00 82.19 229 ILE A N 1
ATOM 1889 C CA . ILE A 1 229 ? 3.833 -18.383 3.295 1.00 82.19 229 ILE A CA 1
ATOM 1890 C C . ILE A 1 229 ? 3.108 -19.499 2.549 1.00 82.19 229 ILE A C 1
ATOM 1892 O O . ILE A 1 229 ? 2.200 -20.121 3.096 1.00 82.19 229 ILE A O 1
ATOM 1896 N N . ALA A 1 230 ? 3.549 -19.781 1.321 1.00 85.56 230 ALA A N 1
ATOM 1897 C CA . ALA A 1 230 ? 3.053 -20.886 0.498 1.00 85.56 230 ALA A CA 1
ATOM 1898 C C . ALA A 1 230 ? 1.517 -20.908 0.358 1.00 85.56 230 ALA A C 1
ATOM 1900 O O . ALA A 1 230 ? 0.889 -21.971 0.406 1.00 85.56 230 ALA A O 1
ATOM 1901 N N . ASN A 1 231 ? 0.902 -19.734 0.179 1.00 93.94 231 ASN A N 1
ATOM 1902 C CA . ASN A 1 231 ? -0.526 -19.653 -0.106 1.00 93.94 231 ASN A CA 1
ATOM 1903 C C . ASN A 1 231 ? -0.810 -20.385 -1.434 1.00 93.94 231 ASN A C 1
ATOM 1905 O O . ASN A 1 231 ? -0.106 -20.141 -2.419 1.00 93.94 231 ASN A O 1
ATOM 1909 N N . PRO A 1 232 ? -1.808 -21.288 -1.481 1.00 94.25 232 PRO A N 1
ATOM 1910 C CA . PRO A 1 232 ? -2.071 -22.112 -2.659 1.00 94.25 232 PRO A CA 1
ATOM 1911 C C . PRO A 1 232 ? -2.638 -21.325 -3.846 1.00 94.25 232 PRO A C 1
ATOM 1913 O O . PRO A 1 232 ? -2.595 -21.821 -4.972 1.00 94.25 232 PRO A O 1
ATOM 1916 N N . TYR A 1 233 ? -3.184 -20.127 -3.623 1.00 96.69 233 TYR A N 1
ATOM 1917 C CA . TYR A 1 233 ? -3.625 -19.266 -4.710 1.00 96.69 233 TYR A CA 1
ATOM 1918 C C . TYR A 1 233 ? -2.430 -18.543 -5.334 1.00 96.69 233 TYR A C 1
ATOM 1920 O O . TYR A 1 233 ? -1.765 -17.741 -4.680 1.00 96.69 233 TYR A O 1
ATOM 1928 N N . ILE A 1 234 ? -2.195 -18.799 -6.621 1.00 95.38 234 ILE A N 1
ATOM 1929 C CA . ILE A 1 234 ? -1.065 -18.253 -7.385 1.00 95.38 234 ILE A CA 1
ATOM 1930 C C . ILE A 1 234 ? -1.505 -17.376 -8.565 1.00 95.38 234 ILE A C 1
ATOM 1932 O O . ILE A 1 234 ? -0.669 -17.027 -9.386 1.00 95.38 234 ILE A O 1
ATOM 1936 N N . SER A 1 235 ? -2.793 -17.023 -8.682 1.00 94.50 235 SER A N 1
ATOM 1937 C CA . SER A 1 235 ? -3.325 -16.342 -9.876 1.00 94.50 235 SER A CA 1
ATOM 1938 C C . SER A 1 235 ? -2.971 -17.114 -11.169 1.00 94.50 235 SER A C 1
ATOM 1940 O O . SER A 1 235 ? -3.069 -18.342 -11.191 1.00 94.50 235 SER A O 1
ATOM 1942 N N . GLU A 1 236 ? -2.559 -16.420 -12.232 1.00 94.62 236 GLU A N 1
ATOM 1943 C CA . GLU A 1 236 ? -2.112 -16.988 -13.517 1.00 94.62 236 GLU A CA 1
ATOM 1944 C C . GLU A 1 236 ? -0.576 -16.998 -13.683 1.00 94.62 236 GLU A C 1
ATOM 1946 O O . GLU A 1 236 ? -0.072 -17.154 -14.795 1.00 94.62 236 GLU A O 1
ATOM 1951 N N . ILE A 1 237 ? 0.183 -16.834 -12.593 1.00 95.69 237 ILE A N 1
ATOM 1952 C CA . ILE A 1 237 ? 1.655 -16.762 -12.625 1.00 95.69 237 ILE A CA 1
ATOM 1953 C C . ILE A 1 237 ? 2.307 -18.090 -12.225 1.00 95.69 237 ILE A C 1
ATOM 1955 O O . ILE A 1 237 ? 1.660 -19.019 -11.735 1.00 95.69 237 ILE A O 1
ATOM 1959 N N . SER A 1 238 ? 3.620 -18.208 -12.447 1.00 95.62 238 SER A N 1
ATOM 1960 C CA . SER A 1 238 ? 4.357 -19.415 -12.066 1.00 95.62 238 SER A CA 1
ATOM 1961 C C . SER A 1 238 ? 4.358 -19.606 -10.545 1.00 95.62 238 SER A C 1
ATOM 1963 O O . SER A 1 238 ? 4.402 -18.639 -9.783 1.00 95.62 238 SER A O 1
ATOM 1965 N N . LYS A 1 239 ? 4.375 -20.865 -10.086 1.00 95.12 239 LYS A N 1
ATOM 1966 C CA . LYS A 1 239 ? 4.449 -21.178 -8.652 1.00 95.12 239 LYS A CA 1
ATOM 1967 C C . LYS A 1 239 ? 5.669 -20.532 -7.979 1.00 95.12 239 LYS A C 1
ATOM 1969 O O . LYS A 1 239 ? 5.533 -19.980 -6.895 1.00 95.12 239 LYS A O 1
ATOM 1974 N N . ASN A 1 240 ? 6.831 -20.567 -8.636 1.00 93.81 240 ASN A N 1
ATOM 1975 C CA . ASN A 1 240 ? 8.060 -19.977 -8.101 1.00 93.81 240 ASN A CA 1
ATOM 1976 C C . ASN A 1 240 ? 7.932 -18.454 -7.963 1.00 93.81 240 ASN A C 1
ATOM 1978 O O . ASN A 1 240 ? 8.287 -17.903 -6.924 1.00 93.81 240 ASN A O 1
ATOM 1982 N N . SER A 1 241 ? 7.375 -17.787 -8.980 1.00 94.56 241 SER A N 1
ATOM 1983 C CA . SER A 1 241 ? 7.108 -16.346 -8.942 1.00 94.56 241 SER A CA 1
ATOM 1984 C C . SER A 1 241 ? 6.129 -16.014 -7.816 1.00 94.56 241 SER A C 1
ATOM 1986 O O . SER A 1 241 ? 6.389 -15.112 -7.029 1.00 94.56 241 SER A O 1
ATOM 1988 N N . ALA A 1 242 ? 5.042 -16.776 -7.670 1.00 96.50 242 ALA A N 1
ATOM 1989 C CA . ALA A 1 242 ? 4.071 -16.563 -6.601 1.00 96.50 242 ALA A CA 1
ATOM 1990 C C . ALA A 1 242 ? 4.700 -16.705 -5.206 1.00 96.50 242 ALA A C 1
ATOM 1992 O O . ALA A 1 242 ? 4.573 -15.795 -4.392 1.00 96.50 242 ALA A O 1
ATOM 1993 N N . GLU A 1 243 ? 5.428 -17.792 -4.935 1.00 95.12 243 GLU A N 1
ATOM 1994 C CA . GLU A 1 243 ? 6.102 -18.010 -3.645 1.00 95.12 243 GLU A CA 1
ATOM 1995 C C . GLU A 1 243 ? 7.129 -16.907 -3.339 1.00 95.12 243 GLU A C 1
ATOM 1997 O O . GLU A 1 243 ? 7.210 -16.420 -2.206 1.00 95.12 243 GLU A O 1
ATOM 2002 N N . PHE A 1 244 ? 7.875 -16.457 -4.351 1.00 94.69 244 PHE A N 1
ATOM 2003 C CA . PHE A 1 244 ? 8.797 -15.335 -4.213 1.00 94.69 244 PHE A CA 1
ATOM 2004 C C . PHE A 1 244 ? 8.067 -14.033 -3.852 1.00 94.69 244 PHE A C 1
ATOM 2006 O O . PHE A 1 244 ? 8.431 -13.383 -2.867 1.00 94.69 244 PHE A O 1
ATOM 2013 N N . LEU A 1 245 ? 7.005 -13.678 -4.582 1.00 96.75 245 LEU A N 1
ATOM 2014 C CA . LEU A 1 245 ? 6.224 -12.456 -4.356 1.00 96.75 245 LEU A CA 1
ATOM 2015 C C . LEU A 1 245 ? 5.517 -12.456 -2.992 1.00 96.75 245 LEU A C 1
ATOM 2017 O O . LEU A 1 245 ? 5.517 -11.431 -2.308 1.00 96.75 245 LEU A O 1
ATOM 2021 N N . GLN A 1 246 ? 4.992 -13.601 -2.544 1.00 97.19 246 GLN A N 1
ATOM 2022 C CA . GLN A 1 246 ? 4.438 -13.772 -1.192 1.00 97.19 246 GLN A CA 1
ATOM 2023 C C . GLN A 1 246 ? 5.497 -13.485 -0.108 1.00 97.19 246 GLN A C 1
ATOM 2025 O O . GLN A 1 246 ? 5.241 -12.757 0.858 1.00 97.19 246 GLN A O 1
ATOM 2030 N N . SER A 1 247 ? 6.720 -13.996 -0.297 1.00 96.12 247 SER A N 1
ATOM 2031 C CA . SER A 1 247 ? 7.860 -13.722 0.588 1.00 96.12 247 SER A CA 1
ATOM 2032 C C . SER A 1 247 ? 8.260 -12.241 0.567 1.00 96.12 247 SER A C 1
ATOM 2034 O O . SER A 1 247 ? 8.514 -11.663 1.626 1.00 96.12 247 SER A O 1
ATOM 2036 N N . VAL A 1 248 ? 8.310 -11.599 -0.608 1.00 96.31 248 VAL A N 1
ATOM 2037 C CA . VAL A 1 248 ? 8.630 -10.164 -0.721 1.00 96.31 248 VAL A CA 1
ATOM 2038 C C . VAL A 1 248 ? 7.586 -9.312 -0.003 1.00 96.31 248 VAL A C 1
ATOM 2040 O O . VAL A 1 248 ? 7.964 -8.400 0.738 1.00 96.31 248 VAL A O 1
ATOM 2043 N N . ALA A 1 249 ? 6.297 -9.617 -0.168 1.00 98.12 249 ALA A N 1
ATOM 2044 C CA . ALA A 1 249 ? 5.218 -8.931 0.536 1.00 98.12 249 ALA A CA 1
ATOM 2045 C C . ALA A 1 249 ? 5.402 -9.023 2.057 1.00 98.12 249 ALA A C 1
ATOM 2047 O O . ALA A 1 249 ? 5.512 -7.993 2.726 1.00 98.12 249 ALA A O 1
ATOM 2048 N N . SER A 1 250 ? 5.554 -10.244 2.582 1.00 96.81 250 SER A N 1
ATOM 2049 C CA . SER A 1 250 ? 5.734 -10.497 4.018 1.00 96.81 250 SER A CA 1
ATOM 2050 C C . SER A 1 250 ? 6.949 -9.758 4.582 1.00 96.81 250 SER A C 1
ATOM 2052 O O . SER A 1 250 ? 6.826 -8.971 5.519 1.00 96.81 250 SER A O 1
ATOM 2054 N N . LYS A 1 251 ? 8.120 -9.904 3.951 1.00 96.06 251 LYS A N 1
ATOM 2055 C CA . LYS A 1 251 ? 9.356 -9.223 4.378 1.00 96.06 251 LYS A CA 1
ATOM 2056 C C . LYS A 1 251 ? 9.256 -7.701 4.313 1.00 96.06 251 LYS A C 1
ATOM 2058 O O . LYS A 1 251 ? 9.955 -7.011 5.047 1.00 96.06 251 LYS A O 1
ATOM 2063 N N . THR A 1 252 ? 8.443 -7.155 3.412 1.00 96.75 252 THR A N 1
ATOM 2064 C CA . THR A 1 252 ? 8.267 -5.701 3.292 1.00 96.75 252 THR A CA 1
ATOM 2065 C C . THR A 1 252 ? 7.404 -5.139 4.403 1.00 96.75 252 THR A C 1
ATOM 2067 O O . THR A 1 252 ? 7.779 -4.129 4.996 1.00 96.75 252 THR A O 1
ATOM 2070 N N . VAL A 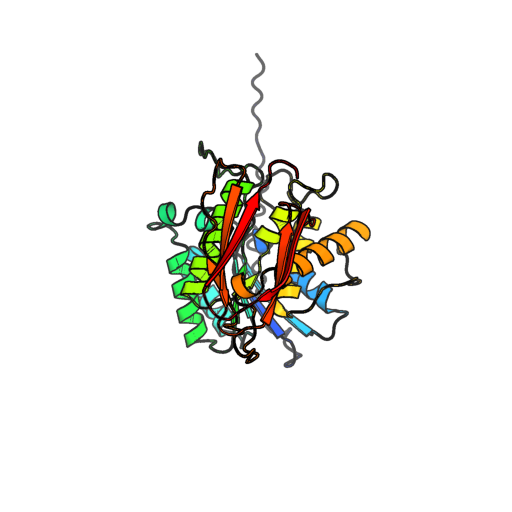1 253 ? 6.294 -5.798 4.723 1.00 96.94 253 VAL A N 1
ATOM 2071 C CA . VAL A 1 253 ? 5.418 -5.342 5.805 1.00 96.94 253 VAL A CA 1
ATOM 2072 C C . VAL A 1 253 ? 6.100 -5.542 7.160 1.00 96.94 253 VAL A C 1
ATOM 2074 O O . VAL A 1 253 ? 6.278 -4.576 7.900 1.00 96.94 253 VAL A O 1
ATOM 2077 N N . PHE A 1 254 ? 6.582 -6.751 7.460 1.00 95.50 254 PHE A N 1
ATOM 2078 C CA . PHE A 1 254 ? 7.190 -7.052 8.763 1.00 95.50 254 PHE A CA 1
ATOM 2079 C C . PHE A 1 254 ? 8.563 -6.411 8.979 1.00 95.50 254 PHE A C 1
ATOM 2081 O O . PHE A 1 254 ? 8.974 -6.228 10.122 1.00 95.50 254 PHE A O 1
ATOM 2088 N N . GLY A 1 255 ? 9.266 -6.039 7.906 1.00 92.94 255 GLY A N 1
ATOM 2089 C CA . GLY A 1 255 ? 10.572 -5.389 8.009 1.00 92.94 255 GLY A CA 1
ATOM 2090 C C . GLY A 1 255 ? 10.523 -3.981 8.608 1.00 92.94 255 GLY A C 1
ATOM 2091 O O . GLY A 1 255 ? 11.524 -3.530 9.157 1.00 92.94 255 GLY A O 1
ATOM 2092 N N . GLU A 1 256 ? 9.383 -3.287 8.512 1.00 93.19 256 GLU A N 1
ATOM 2093 C CA . GLU A 1 256 ? 9.273 -1.864 8.863 1.00 93.19 256 GLU A CA 1
ATOM 2094 C C . GLU A 1 256 ? 7.905 -1.505 9.489 1.00 93.19 256 GLU A C 1
ATOM 2096 O O . GLU A 1 256 ? 7.353 -0.440 9.225 1.00 93.19 256 GLU A O 1
ATOM 2101 N N . LEU A 1 257 ? 7.347 -2.376 10.345 1.00 92.25 257 LEU A N 1
ATOM 2102 C CA . LEU A 1 257 ? 6.006 -2.209 10.945 1.00 92.25 257 LEU A CA 1
ATOM 2103 C C . LEU A 1 257 ? 5.737 -0.819 11.552 1.00 92.25 257 LEU A C 1
ATOM 2105 O O . LEU A 1 257 ? 4.619 -0.315 11.448 1.00 92.25 257 LEU A O 1
ATOM 2109 N N . GLU A 1 258 ? 6.743 -0.201 12.181 1.00 91.19 258 GLU A N 1
ATOM 2110 C CA . GLU A 1 258 ? 6.624 1.148 12.752 1.00 91.19 258 GLU A CA 1
ATOM 2111 C C . GLU A 1 258 ? 6.371 2.206 11.669 1.00 91.19 258 GLU A C 1
ATOM 2113 O O . GLU A 1 258 ? 5.485 3.044 11.825 1.00 91.19 258 GLU A O 1
ATOM 2118 N N . ASN A 1 259 ? 7.083 2.131 10.537 1.00 93.50 259 ASN A N 1
ATOM 2119 C CA . ASN A 1 259 ? 6.898 3.054 9.412 1.00 93.50 259 ASN A CA 1
ATOM 2120 C C . ASN A 1 259 ? 5.496 2.930 8.805 1.00 93.50 259 ASN A C 1
ATOM 2122 O O . ASN A 1 259 ? 4.977 3.895 8.246 1.00 93.50 259 ASN A O 1
ATOM 2126 N N . TRP A 1 260 ? 4.880 1.753 8.929 1.00 96.88 260 TRP A N 1
ATOM 2127 C CA . TRP A 1 260 ? 3.557 1.451 8.386 1.00 96.88 260 TRP A CA 1
ATOM 2128 C C . TRP A 1 260 ? 2.405 1.726 9.352 1.00 96.88 260 TRP A C 1
ATOM 2130 O O . TRP A 1 260 ? 1.249 1.518 8.983 1.00 96.88 260 TRP A O 1
ATOM 2140 N N . ASN A 1 261 ? 2.706 2.185 10.571 1.00 94.94 261 ASN A N 1
ATOM 2141 C CA . ASN A 1 261 ? 1.747 2.310 11.670 1.00 94.94 261 ASN A CA 1
ATOM 2142 C C . ASN A 1 261 ? 1.004 0.984 11.961 1.00 94.94 261 ASN A C 1
ATOM 2144 O O . ASN A 1 261 ? -0.190 0.960 12.250 1.00 94.94 261 ASN A O 1
ATOM 2148 N N . LEU A 1 262 ? 1.706 -0.149 11.837 1.00 93.31 262 LEU A N 1
ATOM 2149 C CA . LEU A 1 262 ? 1.148 -1.498 12.026 1.00 93.31 262 LEU A CA 1
ATOM 2150 C C . LEU A 1 262 ? 1.558 -2.146 13.350 1.00 93.31 262 LEU A C 1
ATOM 2152 O O . LEU A 1 262 ? 1.178 -3.283 13.630 1.00 93.31 262 LEU A O 1
ATOM 2156 N N . LEU A 1 263 ? 2.311 -1.436 14.190 1.00 86.00 263 LEU A N 1
ATOM 2157 C CA . LEU A 1 263 ? 2.528 -1.871 15.562 1.00 86.00 263 LEU A CA 1
ATOM 2158 C C . LEU A 1 263 ? 1.199 -1.761 16.314 1.00 86.00 263 LEU A C 1
ATOM 2160 O O . LEU A 1 263 ? 0.789 -0.685 16.737 1.00 86.00 263 LEU A O 1
ATOM 2164 N N . THR A 1 264 ? 0.506 -2.886 16.482 1.00 62.84 264 THR A N 1
ATOM 2165 C CA . THR A 1 264 ? -0.620 -2.957 17.415 1.00 62.84 264 THR A CA 1
ATOM 2166 C C . THR A 1 264 ? -0.126 -2.540 18.797 1.00 62.84 264 THR A C 1
ATOM 2168 O O . THR A 1 264 ? 0.987 -2.927 19.159 1.00 62.84 264 THR A O 1
ATOM 2171 N N . ASN A 1 265 ? -0.950 -1.821 19.571 1.00 43.81 265 ASN A N 1
ATOM 2172 C CA . ASN A 1 265 ? -0.749 -1.529 20.998 1.00 43.81 265 ASN A CA 1
ATOM 2173 C C . ASN A 1 265 ? -0.730 -2.820 21.845 1.00 43.81 265 ASN A C 1
ATOM 2175 O O . ASN A 1 265 ? -1.485 -2.988 22.800 1.00 43.81 265 ASN A O 1
ATOM 2179 N N . ILE A 1 266 ? 0.168 -3.749 21.535 1.00 40.62 266 ILE A N 1
ATOM 2180 C CA . ILE A 1 266 ? 0.858 -4.470 22.578 1.00 40.62 266 ILE A CA 1
ATOM 2181 C C . ILE A 1 266 ? 1.495 -3.336 23.370 1.00 40.62 266 ILE A C 1
ATOM 2183 O O . ILE A 1 266 ? 2.255 -2.536 22.820 1.00 40.62 266 ILE A O 1
ATOM 2187 N N . SER A 1 267 ? 1.166 -3.238 24.650 1.00 35.19 267 SER A N 1
ATOM 2188 C CA . SER A 1 267 ? 2.081 -2.669 25.624 1.00 35.19 267 SER A CA 1
ATOM 2189 C C . SER A 1 267 ? 3.360 -3.511 25.582 1.00 35.19 267 SER A C 1
ATOM 2191 O O . SER A 1 267 ? 3.649 -4.295 26.482 1.00 35.19 267 SER A O 1
ATOM 2193 N N . VAL A 1 268 ? 4.108 -3.420 24.482 1.00 39.41 268 VAL A N 1
ATOM 2194 C CA . VAL A 1 268 ? 5.542 -3.509 24.538 1.00 39.41 268 VAL A CA 1
ATOM 2195 C C . VAL A 1 268 ? 5.807 -2.337 25.449 1.00 39.41 268 VAL A C 1
ATOM 2197 O O . VAL A 1 268 ? 5.545 -1.198 25.060 1.00 39.41 268 VAL A O 1
ATOM 2200 N N . ASP A 1 269 ? 6.160 -2.616 26.705 1.00 38.47 269 ASP A N 1
ATOM 2201 C CA . ASP A 1 269 ? 6.977 -1.687 27.472 1.00 38.47 269 ASP A CA 1
ATOM 2202 C C . ASP A 1 269 ? 7.921 -1.108 26.442 1.00 38.47 269 ASP A C 1
ATOM 2204 O O . ASP A 1 269 ? 8.737 -1.860 25.899 1.00 38.47 269 ASP A O 1
ATOM 2208 N N . ARG A 1 270 ? 7.667 0.138 26.026 1.00 40.22 270 ARG A N 1
ATOM 2209 C CA . ARG A 1 270 ? 8.426 0.780 24.971 1.00 40.22 270 ARG A CA 1
ATOM 2210 C C . ARG A 1 270 ? 9.840 0.569 25.452 1.00 40.22 270 ARG A C 1
ATOM 2212 O O . ARG A 1 270 ? 10.179 1.044 26.536 1.00 40.22 270 ARG A O 1
ATOM 2219 N N . LEU A 1 271 ? 10.600 -0.289 24.770 1.00 48.69 271 LEU A N 1
ATOM 2220 C CA . LEU A 1 271 ? 11.955 -0.606 25.183 1.00 48.69 271 LEU A CA 1
ATOM 2221 C C . LEU A 1 271 ? 12.752 0.624 24.764 1.00 48.69 271 LEU A C 1
ATOM 2223 O O . LEU A 1 271 ? 13.589 0.554 23.867 1.00 48.69 271 LEU A O 1
ATOM 2227 N N . ASP A 1 272 ? 12.496 1.738 25.462 1.00 53.47 272 ASP A N 1
ATOM 2228 C CA . ASP A 1 272 ? 13.264 2.964 25.635 1.00 53.47 272 ASP A CA 1
ATOM 2229 C C . ASP A 1 272 ? 14.592 2.572 26.290 1.00 53.47 272 ASP A C 1
ATOM 2231 O O . ASP A 1 272 ? 15.018 3.113 27.298 1.00 53.47 272 ASP A O 1
ATOM 2235 N N . SER A 1 273 ? 15.223 1.527 25.775 1.00 65.44 273 SER A N 1
ATOM 2236 C CA . SER A 1 273 ? 16.409 0.884 26.296 1.00 65.44 273 SER A CA 1
ATOM 2237 C C . SER A 1 273 ? 17.642 1.475 25.628 1.00 65.44 273 SER A C 1
ATOM 2239 O O . SER A 1 273 ? 18.744 1.357 26.170 1.00 65.44 273 SER A O 1
ATOM 2241 N N . PHE A 1 274 ? 17.465 2.123 24.466 1.00 81.38 274 PHE A N 1
ATOM 2242 C CA . PHE A 1 274 ? 18.504 2.906 23.823 1.00 81.38 274 PHE A CA 1
ATOM 2243 C C . PHE A 1 274 ? 17.991 3.976 22.840 1.00 81.38 274 PHE A C 1
ATOM 2245 O O . PHE A 1 274 ? 16.861 3.925 22.371 1.00 81.38 274 PHE A O 1
ATOM 2252 N N . THR A 1 275 ? 18.861 4.924 22.493 1.00 84.81 275 THR A N 1
ATOM 2253 C CA . THR A 1 275 ? 18.696 5.895 21.398 1.00 84.81 275 THR A CA 1
ATOM 2254 C C . THR A 1 275 ? 19.932 5.826 20.513 1.00 84.81 275 THR A C 1
ATOM 2256 O O . THR A 1 275 ? 21.034 5.968 21.036 1.00 84.81 275 THR A O 1
ATOM 2259 N N . LEU A 1 276 ? 19.782 5.624 19.203 1.00 85.75 276 LEU A N 1
ATOM 2260 C CA . LEU A 1 276 ? 20.889 5.706 18.245 1.00 85.75 276 LEU A CA 1
ATOM 2261 C C . LEU A 1 276 ? 21.009 7.145 17.725 1.00 85.75 276 LEU A C 1
ATOM 2263 O O . LEU A 1 276 ? 20.027 7.725 17.271 1.00 85.75 276 LEU A O 1
ATOM 2267 N N . ASN A 1 277 ? 22.202 7.725 17.807 1.00 84.38 277 ASN A N 1
ATOM 2268 C CA . ASN A 1 277 ? 22.494 9.064 17.306 1.00 84.38 277 ASN A CA 1
ATOM 2269 C C . ASN A 1 277 ? 23.042 8.989 15.877 1.00 84.38 277 ASN A C 1
ATOM 2271 O O . ASN A 1 277 ? 23.586 7.968 15.460 1.00 84.38 277 ASN A O 1
ATOM 2275 N N . GLN A 1 278 ? 22.947 10.101 15.148 1.00 83.81 278 GLN A N 1
ATOM 2276 C CA . GLN A 1 278 ? 23.528 10.226 13.815 1.00 83.81 278 GLN A CA 1
ATOM 2277 C C . GLN A 1 278 ? 25.034 9.927 13.847 1.00 83.81 278 GLN A C 1
ATOM 2279 O O . GLN A 1 278 ? 25.783 10.544 14.607 1.00 83.81 278 GLN A O 1
ATOM 2284 N N . ASN A 1 279 ? 25.474 9.008 12.986 1.00 83.50 279 ASN A N 1
ATOM 2285 C CA . ASN A 1 279 ? 26.891 8.692 12.835 1.00 83.50 279 ASN A CA 1
ATOM 2286 C C . ASN A 1 279 ? 27.640 9.903 12.258 1.00 83.50 279 ASN A C 1
ATOM 2288 O O . ASN A 1 279 ? 27.181 10.505 11.281 1.00 83.50 279 ASN A O 1
ATOM 2292 N N . TYR A 1 280 ? 28.790 10.251 12.839 1.00 77.31 280 TYR A N 1
ATOM 2293 C CA . TYR A 1 280 ? 29.596 11.390 12.391 1.00 77.31 280 TYR A CA 1
ATOM 2294 C C . TYR A 1 280 ? 31.103 11.126 12.544 1.00 77.31 280 TYR A C 1
ATOM 2296 O O . TYR A 1 280 ? 31.520 10.632 13.594 1.00 77.31 280 TYR A O 1
ATOM 2304 N N . PRO A 1 281 ? 31.942 11.489 11.552 1.00 73.25 281 PRO A N 1
ATOM 2305 C CA . PRO A 1 281 ? 31.587 12.060 10.245 1.00 73.25 281 PRO A CA 1
ATOM 2306 C C . PRO A 1 281 ? 31.038 11.012 9.251 1.00 73.25 281 PRO A C 1
ATOM 2308 O O . PRO A 1 281 ? 31.471 9.865 9.252 1.00 73.25 281 PRO A O 1
ATOM 2311 N N . ASN A 1 282 ? 30.070 11.408 8.418 1.00 58.72 282 ASN A N 1
ATOM 2312 C CA . ASN A 1 282 ? 29.546 10.701 7.233 1.00 58.72 282 ASN A CA 1
ATOM 2313 C C . ASN A 1 282 ? 28.838 11.773 6.365 1.00 58.72 282 ASN A C 1
ATOM 2315 O O . ASN A 1 282 ? 27.977 12.446 6.940 1.00 58.72 282 ASN A O 1
ATOM 2319 N N . PRO A 1 283 ? 29.167 12.024 5.071 1.00 51.44 283 PRO A N 1
ATOM 2320 C CA . PRO A 1 283 ? 29.885 11.196 4.085 1.00 51.44 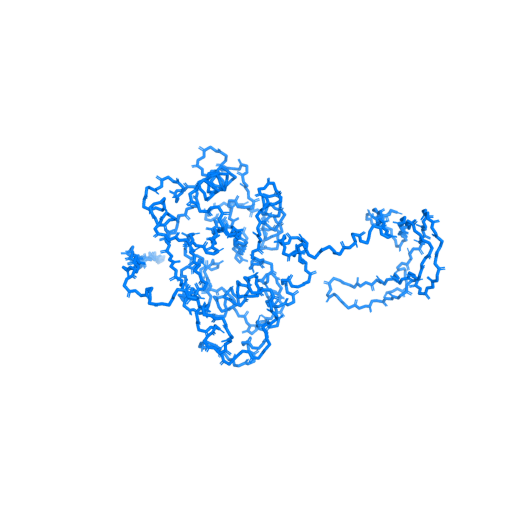283 PRO A CA 1
ATOM 2321 C C . PRO A 1 283 ? 31.344 11.620 3.789 1.00 51.44 283 PRO A C 1
ATOM 2323 O O . PRO A 1 283 ? 31.743 12.743 4.082 1.00 51.44 283 PRO A O 1
ATOM 2326 N N . PHE A 1 284 ? 32.107 10.707 3.161 1.00 57.41 284 PHE A N 1
ATOM 2327 C CA . PHE A 1 284 ? 33.499 10.821 2.653 1.00 57.41 284 PHE A CA 1
ATOM 2328 C C . PHE A 1 284 ? 34.673 10.571 3.621 1.00 57.41 284 PHE A C 1
ATOM 2330 O O . PHE A 1 284 ? 35.808 10.912 3.290 1.00 57.41 284 PHE A O 1
ATOM 2337 N N . ASN A 1 285 ? 34.454 9.923 4.769 1.00 62.59 285 ASN A N 1
ATOM 2338 C CA . ASN A 1 285 ? 35.550 9.388 5.584 1.00 62.59 285 ASN A CA 1
ATOM 2339 C C . ASN A 1 285 ? 35.391 7.874 5.755 1.00 62.59 285 ASN A C 1
ATOM 2341 O O . ASN A 1 285 ? 34.275 7.388 5.924 1.00 62.59 285 ASN A O 1
ATOM 2345 N N . SER A 1 286 ? 36.500 7.136 5.721 1.00 78.50 286 SER A N 1
ATOM 2346 C CA . SER A 1 286 ? 36.502 5.695 5.983 1.00 78.50 286 SER A CA 1
ATOM 2347 C C . SER A 1 286 ? 36.219 5.376 7.451 1.00 78.50 286 SER A C 1
ATOM 2349 O O . SER A 1 286 ? 35.885 4.244 7.773 1.00 78.50 286 SER A O 1
ATOM 2351 N N . GLN A 1 287 ? 36.310 6.377 8.332 1.00 85.44 287 GLN A N 1
ATOM 2352 C CA . GLN A 1 287 ? 36.024 6.258 9.752 1.00 85.44 287 GLN A CA 1
ATOM 2353 C C . GLN A 1 287 ? 34.820 7.116 10.169 1.00 85.44 287 GLN A C 1
ATOM 2355 O O . GLN A 1 287 ? 34.748 8.302 9.839 1.00 85.44 287 GLN A O 1
ATOM 2360 N N . THR A 1 288 ? 33.905 6.539 10.950 1.00 88.25 288 THR A N 1
ATOM 2361 C CA . THR A 1 288 ? 32.757 7.235 11.550 1.00 88.25 288 THR A CA 1
ATOM 2362 C C . THR A 1 288 ? 32.574 6.840 13.014 1.00 88.25 288 THR A C 1
ATOM 2364 O O . THR A 1 288 ? 32.990 5.760 13.436 1.00 88.25 288 THR A O 1
ATOM 2367 N N . ILE A 1 289 ? 31.948 7.706 13.809 1.00 88.19 289 ILE A N 1
ATOM 2368 C CA . ILE A 1 289 ? 31.598 7.407 15.198 1.00 88.19 289 ILE A CA 1
ATOM 2369 C C . ILE A 1 289 ? 30.124 7.027 15.253 1.00 88.19 289 ILE A C 1
ATOM 2371 O O . ILE A 1 289 ? 29.255 7.853 14.974 1.00 88.19 289 ILE A O 1
ATOM 2375 N N . ILE A 1 290 ? 29.849 5.797 15.676 1.00 90.25 290 ILE A N 1
ATOM 2376 C CA . ILE A 1 290 ? 28.504 5.309 15.975 1.00 90.25 290 ILE A CA 1
ATOM 2377 C C . ILE A 1 290 ? 28.236 5.601 17.445 1.00 90.25 290 ILE A C 1
ATOM 2379 O O . ILE A 1 290 ? 28.915 5.056 18.313 1.00 90.25 290 ILE A O 1
ATOM 2383 N N . SER A 1 291 ? 27.274 6.475 17.737 1.00 88.56 291 SER A N 1
ATOM 2384 C CA . SER A 1 291 ? 26.968 6.887 19.112 1.00 88.56 291 SER A CA 1
ATOM 2385 C C . SER A 1 291 ? 25.557 6.479 19.493 1.00 88.56 291 SER A C 1
ATOM 2387 O O . SER A 1 291 ? 24.620 6.745 18.751 1.00 88.56 291 SER A O 1
ATOM 2389 N N . PHE A 1 292 ? 25.371 5.905 20.675 1.00 90.19 292 PHE A N 1
ATOM 2390 C CA . PHE A 1 292 ? 24.054 5.529 21.184 1.00 90.19 292 PHE A CA 1
ATOM 2391 C C . PHE A 1 292 ? 23.981 5.691 22.700 1.00 90.19 292 PHE A C 1
ATOM 2393 O O . PHE A 1 292 ? 24.960 5.498 23.416 1.00 90.19 292 PHE A O 1
ATOM 2400 N N . THR A 1 293 ? 22.811 6.046 23.208 1.00 88.44 293 THR A N 1
ATOM 2401 C CA . THR A 1 293 ? 22.558 6.198 24.644 1.00 88.44 293 THR A CA 1
ATOM 2402 C C . THR A 1 293 ? 21.806 4.981 25.142 1.00 88.44 293 THR A C 1
ATOM 2404 O O . THR A 1 293 ? 20.806 4.637 24.536 1.00 88.44 293 THR A O 1
ATOM 2407 N N . LEU A 1 294 ? 22.241 4.350 26.233 1.00 90.00 294 LEU A N 1
ATOM 2408 C CA . LEU A 1 294 ? 21.508 3.281 26.917 1.00 90.00 294 LEU A CA 1
ATOM 2409 C C . LEU A 1 294 ? 20.802 3.834 28.159 1.00 90.00 294 LEU A C 1
ATOM 2411 O O . LEU A 1 294 ? 21.408 4.581 28.928 1.00 90.00 294 LEU A O 1
ATOM 2415 N N . THR A 1 295 ? 19.555 3.450 28.413 1.00 87.88 295 THR A N 1
ATOM 2416 C CA . THR A 1 295 ? 18.841 3.865 29.641 1.00 87.88 295 THR A CA 1
ATOM 2417 C C . THR A 1 295 ? 19.146 2.967 30.843 1.00 87.88 295 THR A C 1
ATOM 2419 O O . THR A 1 295 ? 18.983 3.400 31.989 1.00 87.88 295 THR A O 1
ATOM 2422 N N . GLU A 1 296 ? 19.712 1.782 30.595 1.00 87.00 296 GLU A N 1
ATOM 2423 C CA . GLU A 1 296 ? 20.235 0.827 31.575 1.00 87.00 296 GLU A CA 1
ATOM 2424 C C . GLU A 1 296 ? 21.405 -0.002 31.007 1.00 87.00 296 GLU A C 1
ATOM 2426 O O . GLU A 1 296 ? 21.598 -0.083 29.795 1.00 87.00 296 GLU A O 1
ATOM 2431 N N . SER A 1 297 ? 22.215 -0.612 31.879 1.00 89.75 297 SER A N 1
ATOM 2432 C CA . SER A 1 297 ? 23.356 -1.436 31.457 1.00 89.75 297 SER A CA 1
ATOM 2433 C C . SER A 1 297 ? 22.899 -2.816 30.972 1.00 89.75 297 SER A C 1
ATOM 2435 O O . SER A 1 297 ? 22.435 -3.625 31.777 1.00 89.75 297 SER A O 1
ATOM 2437 N N . LYS A 1 298 ? 23.106 -3.137 29.691 1.00 88.56 298 LYS A N 1
ATOM 2438 C CA . LYS A 1 298 ? 22.601 -4.368 29.053 1.00 88.56 298 LYS A CA 1
ATOM 2439 C C . LYS A 1 298 ? 23.564 -4.942 28.012 1.00 88.56 298 LYS A C 1
ATOM 2441 O O . LYS A 1 298 ? 24.533 -4.286 27.636 1.00 88.56 298 LYS A O 1
ATOM 2446 N N . LEU A 1 299 ? 23.319 -6.182 27.578 1.00 88.94 299 LEU A N 1
ATOM 2447 C CA . LEU A 1 299 ? 24.025 -6.779 26.439 1.00 88.94 299 LEU A CA 1
ATOM 2448 C C . LEU A 1 299 ? 23.676 -5.984 25.175 1.00 88.94 299 LEU A C 1
ATOM 2450 O O . LEU A 1 299 ? 22.498 -5.768 24.891 1.00 88.94 299 LEU A O 1
ATOM 2454 N N . VAL A 1 300 ? 24.693 -5.523 24.453 1.00 89.19 300 VAL A N 1
ATOM 2455 C CA . VAL A 1 300 ? 24.537 -4.784 23.200 1.00 89.19 300 VAL A CA 1
ATOM 2456 C C . VAL A 1 300 ? 25.170 -5.593 22.087 1.00 89.19 300 VAL A C 1
ATOM 2458 O O . VAL A 1 300 ? 26.304 -6.048 22.221 1.00 89.19 300 VAL A O 1
ATOM 2461 N N . LYS A 1 301 ? 24.433 -5.720 20.983 1.00 91.19 301 LYS A N 1
ATOM 2462 C CA . LYS A 1 301 ? 24.934 -6.267 19.732 1.00 91.19 301 LYS A CA 1
ATOM 2463 C C . LYS A 1 301 ? 24.863 -5.184 18.660 1.00 91.19 301 LYS A C 1
ATOM 2465 O O . LYS A 1 301 ? 23.775 -4.694 18.369 1.00 91.19 301 LYS A O 1
ATOM 2470 N N . LEU A 1 302 ? 26.008 -4.779 18.119 1.00 89.75 302 LEU A N 1
ATOM 2471 C CA . LEU A 1 302 ? 26.104 -3.783 17.047 1.00 89.75 302 LEU A CA 1
ATOM 2472 C C . LEU A 1 302 ? 26.658 -4.469 15.803 1.00 89.75 302 LEU A C 1
ATOM 2474 O O . LEU A 1 302 ? 27.785 -4.957 15.828 1.00 89.75 302 LEU A O 1
ATOM 2478 N N . GLU A 1 303 ? 25.876 -4.515 14.730 1.00 91.88 303 GLU A N 1
ATOM 2479 C CA . GLU A 1 303 ? 26.223 -5.207 13.486 1.00 91.88 303 GLU A CA 1
ATOM 2480 C C . GLU A 1 303 ? 26.114 -4.246 12.299 1.00 91.88 303 GLU A C 1
ATOM 2482 O O . GLU A 1 303 ? 25.228 -3.394 12.258 1.00 91.88 303 GLU A O 1
ATOM 2487 N N . ILE A 1 304 ? 27.036 -4.376 11.347 1.00 87.69 304 ILE A N 1
ATOM 2488 C CA . ILE A 1 304 ? 27.066 -3.609 10.103 1.00 87.69 304 ILE A CA 1
ATOM 2489 C C . ILE A 1 304 ? 26.567 -4.504 8.977 1.00 87.69 304 ILE A C 1
ATOM 2491 O O . ILE A 1 304 ? 27.039 -5.632 8.825 1.00 87.69 304 ILE A O 1
ATOM 2495 N N . PHE A 1 305 ? 25.647 -3.977 8.177 1.00 85.00 305 PHE A N 1
ATOM 2496 C CA . PHE A 1 305 ? 25.075 -4.639 7.011 1.00 85.00 305 PHE A CA 1
ATOM 2497 C C . PHE A 1 305 ? 25.315 -3.793 5.759 1.00 85.00 305 PHE A C 1
ATOM 2499 O O . PHE A 1 305 ? 25.413 -2.567 5.849 1.00 85.00 305 PHE A O 1
ATOM 2506 N N . ASN A 1 306 ? 25.415 -4.437 4.597 1.00 78.69 306 ASN A N 1
ATOM 2507 C CA . ASN A 1 306 ? 25.404 -3.734 3.316 1.00 78.69 306 ASN A CA 1
ATOM 2508 C C . ASN A 1 306 ? 23.966 -3.345 2.914 1.00 78.69 306 ASN A C 1
ATOM 2510 O O . ASN A 1 306 ? 22.993 -3.708 3.578 1.00 78.69 306 ASN A O 1
ATOM 2514 N N . CYS A 1 307 ? 23.816 -2.608 1.810 1.00 76.06 307 CYS A N 1
ATOM 2515 C CA . CYS A 1 307 ? 22.502 -2.186 1.307 1.00 76.06 307 CYS A CA 1
ATOM 2516 C C . CYS A 1 307 ? 21.602 -3.346 0.842 1.00 76.06 307 CYS A C 1
ATOM 2518 O O . CYS A 1 307 ? 20.404 -3.141 0.668 1.00 76.06 307 CYS A O 1
ATOM 2520 N N . LEU A 1 308 ? 22.158 -4.550 0.677 1.00 72.06 308 LEU A N 1
ATOM 2521 C CA . LEU A 1 308 ? 21.430 -5.778 0.355 1.00 72.06 308 LEU A CA 1
ATOM 2522 C C . LEU A 1 308 ? 20.967 -6.531 1.617 1.00 72.06 308 LEU A C 1
ATOM 2524 O O . LEU A 1 308 ? 20.306 -7.562 1.513 1.00 72.06 308 LEU A O 1
ATOM 2528 N N . GLY A 1 309 ? 21.294 -6.028 2.813 1.00 73.38 309 GLY A N 1
ATOM 2529 C CA . GLY A 1 309 ? 20.969 -6.670 4.087 1.00 73.38 309 GLY A CA 1
ATOM 2530 C C . GLY A 1 309 ? 21.911 -7.816 4.467 1.00 73.38 309 GLY A C 1
ATOM 2531 O O . GLY A 1 309 ? 21.634 -8.544 5.420 1.00 73.38 309 GLY A O 1
ATOM 2532 N N . GLU A 1 310 ? 23.032 -7.990 3.767 1.00 75.19 310 GLU A N 1
ATOM 2533 C CA . GLU A 1 310 ? 24.054 -8.972 4.126 1.00 75.19 310 GLU A CA 1
ATOM 2534 C C . GLU A 1 310 ? 24.935 -8.422 5.247 1.00 75.19 310 GLU A C 1
ATOM 2536 O O . GLU A 1 310 ? 25.365 -7.265 5.221 1.00 75.19 310 GLU A O 1
ATOM 2541 N N . LYS A 1 311 ? 25.224 -9.256 6.250 1.00 87.19 311 LYS A N 1
ATOM 2542 C CA . LYS A 1 311 ? 26.063 -8.854 7.381 1.00 87.19 311 LYS A CA 1
ATOM 2543 C C . LYS A 1 311 ? 27.526 -8.732 6.950 1.00 87.19 311 LYS A C 1
ATOM 2545 O O . LYS A 1 311 ? 28.137 -9.732 6.588 1.00 87.19 311 LYS A O 1
ATOM 2550 N N . ILE A 1 312 ? 28.094 -7.536 7.094 1.00 89.56 312 ILE A N 1
ATOM 2551 C CA . ILE A 1 312 ? 29.514 -7.248 6.863 1.00 89.56 312 ILE A CA 1
ATOM 2552 C C . ILE A 1 312 ? 30.342 -7.638 8.096 1.00 89.56 312 ILE A C 1
ATOM 2554 O O . ILE A 1 312 ? 31.309 -8.385 7.989 1.00 89.56 312 ILE A O 1
ATOM 2558 N N . THR A 1 313 ? 29.980 -7.136 9.284 1.00 89.62 313 THR A N 1
ATOM 2559 C CA . THR A 1 313 ? 30.742 -7.388 10.522 1.00 89.62 313 THR A CA 1
ATOM 2560 C C . THR A 1 313 ? 29.913 -7.138 11.787 1.00 89.62 313 THR A C 1
ATOM 2562 O O . THR A 1 313 ? 28.869 -6.489 11.739 1.00 89.62 313 THR A O 1
ATOM 2565 N N . SER A 1 314 ? 30.379 -7.640 12.931 1.00 89.75 314 SER A N 1
ATOM 2566 C CA . SER A 1 314 ? 29.821 -7.373 14.263 1.00 89.75 314 SER A CA 1
ATOM 2567 C C . SER A 1 314 ? 30.849 -6.573 15.077 1.00 89.75 314 SER A C 1
ATOM 2569 O O . SER A 1 314 ? 31.970 -7.029 15.279 1.00 89.75 314 SER A O 1
ATOM 2571 N N . LEU A 1 315 ? 30.481 -5.372 15.525 1.00 89.62 315 LEU A N 1
ATOM 2572 C CA . LEU A 1 315 ? 31.359 -4.415 16.215 1.00 89.62 315 LEU A CA 1
ATOM 2573 C C . LEU A 1 315 ? 31.322 -4.559 17.739 1.00 89.62 315 LEU A C 1
ATOM 2575 O O . LEU A 1 315 ? 32.330 -4.365 18.417 1.00 89.62 315 LEU A O 1
ATOM 2579 N N . ILE A 1 316 ? 30.145 -4.874 18.277 1.00 92.06 316 ILE A N 1
ATOM 2580 C CA . ILE A 1 316 ? 29.893 -5.027 19.712 1.00 92.06 316 ILE A CA 1
ATOM 2581 C C . ILE A 1 316 ? 29.072 -6.296 19.892 1.00 92.06 316 ILE A C 1
ATOM 2583 O O . ILE A 1 316 ? 28.109 -6.505 19.158 1.00 92.06 316 ILE A O 1
ATOM 2587 N N . ASP A 1 317 ? 29.458 -7.115 20.863 1.00 92.44 317 ASP A N 1
ATOM 2588 C CA . ASP A 1 317 ? 28.690 -8.270 21.336 1.00 92.44 317 ASP A CA 1
ATOM 2589 C C . ASP A 1 317 ? 29.032 -8.533 22.812 1.00 92.44 317 ASP A C 1
ATOM 2591 O O . ASP A 1 317 ? 29.639 -9.535 23.191 1.00 92.44 317 ASP A O 1
ATOM 2595 N N . TYR A 1 318 ? 28.786 -7.526 23.653 1.00 90.56 318 TYR A N 1
ATOM 2596 C CA . TYR A 1 318 ? 29.086 -7.580 25.084 1.00 90.56 318 TYR A CA 1
ATOM 2597 C C . TYR A 1 318 ? 28.228 -6.593 25.882 1.00 90.56 318 TYR A C 1
ATOM 2599 O O . TYR A 1 318 ? 27.499 -5.760 25.341 1.00 90.56 318 TYR A O 1
ATOM 2607 N N . LYS A 1 319 ? 28.269 -6.718 27.214 1.00 91.69 319 LYS A N 1
ATOM 2608 C CA . LYS A 1 319 ? 27.495 -5.868 28.125 1.00 91.69 319 LYS A CA 1
ATOM 2609 C C . LYS A 1 319 ? 28.075 -4.456 28.180 1.00 91.69 319 LYS A C 1
ATOM 2611 O O . LYS A 1 319 ? 29.238 -4.283 28.528 1.00 91.69 319 LYS A O 1
ATOM 2616 N N . MET A 1 320 ? 27.246 -3.457 27.906 1.00 91.50 320 MET A N 1
ATOM 2617 C CA . MET A 1 320 ? 27.606 -2.041 27.964 1.00 91.50 320 MET A CA 1
ATOM 2618 C C . MET A 1 320 ? 26.888 -1.329 29.105 1.00 91.50 320 MET A C 1
ATOM 2620 O O . MET A 1 320 ? 25.880 -1.808 29.630 1.00 91.50 320 MET A O 1
ATOM 2624 N N . ASN A 1 321 ? 27.432 -0.185 29.509 1.00 94.25 321 ASN A N 1
ATOM 2625 C CA . ASN A 1 321 ? 26.909 0.582 30.629 1.00 94.25 321 ASN A CA 1
ATOM 2626 C C . ASN A 1 321 ? 25.799 1.540 30.193 1.00 94.25 321 ASN A C 1
ATOM 2628 O O . ASN A 1 321 ? 25.838 2.087 29.092 1.00 94.25 321 ASN A O 1
ATOM 2632 N N . LYS A 1 322 ? 24.854 1.800 31.101 1.00 93.31 322 LYS A N 1
ATOM 2633 C CA . LYS A 1 322 ? 23.917 2.923 31.006 1.00 93.31 322 LYS A CA 1
ATOM 2634 C C . LYS A 1 322 ? 24.648 4.224 30.643 1.00 93.31 322 LYS A C 1
ATOM 2636 O O . LYS A 1 322 ? 25.710 4.508 31.192 1.00 93.31 322 LYS A O 1
ATOM 2641 N N . GLY A 1 323 ? 24.019 5.050 29.813 1.00 91.62 323 GLY A N 1
ATOM 2642 C CA . GLY A 1 323 ? 24.513 6.360 29.396 1.00 91.62 323 GLY A CA 1
ATOM 2643 C C . GLY A 1 323 ? 24.957 6.391 27.937 1.00 91.62 323 GLY A C 1
ATOM 2644 O O . GLY A 1 323 ? 24.669 5.476 27.165 1.00 91.62 323 GLY A O 1
ATOM 2645 N N . LEU A 1 324 ? 25.623 7.478 27.552 1.00 92.50 324 LEU A N 1
ATOM 2646 C CA . LEU A 1 324 ? 26.163 7.651 26.207 1.00 92.50 324 LEU A CA 1
ATOM 2647 C C . LEU A 1 324 ? 27.344 6.698 25.987 1.00 92.50 324 LEU A C 1
ATOM 2649 O O . LEU A 1 324 ? 28.311 6.710 26.747 1.00 92.50 324 LEU A O 1
ATOM 2653 N N . ASN A 1 325 ? 27.265 5.908 24.926 1.00 91.69 325 ASN A N 1
ATOM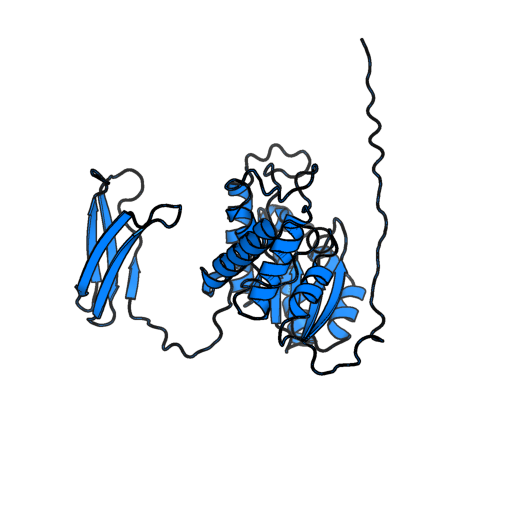 2654 C CA . ASN A 1 325 ? 28.311 5.022 24.446 1.00 91.69 325 ASN A CA 1
ATOM 2655 C C . ASN A 1 325 ? 28.654 5.401 23.002 1.00 91.69 325 ASN A C 1
ATOM 2657 O O . ASN A 1 325 ? 27.802 5.888 22.254 1.00 91.69 325 ASN A O 1
ATOM 2661 N N . SER A 1 326 ? 29.898 5.163 22.602 1.00 91.69 326 SER A N 1
ATOM 2662 C CA . SER A 1 326 ? 30.345 5.387 21.232 1.00 91.69 326 SER A CA 1
ATOM 2663 C C . SER A 1 326 ? 31.309 4.298 20.779 1.00 91.69 326 SER A C 1
ATOM 2665 O O . SER A 1 326 ? 32.041 3.716 21.581 1.00 91.69 326 SER A O 1
ATOM 2667 N N . TYR A 1 327 ? 31.289 4.018 19.480 1.00 90.06 327 TYR A N 1
ATOM 2668 C CA . TYR A 1 327 ? 32.192 3.089 18.818 1.00 90.06 327 TYR A CA 1
ATOM 2669 C C . TYR A 1 327 ? 32.771 3.753 17.572 1.00 90.06 327 TYR A C 1
ATOM 2671 O O . TYR A 1 327 ? 32.034 4.322 16.767 1.00 90.06 327 TYR A O 1
ATOM 2679 N N . ILE A 1 328 ? 34.091 3.684 17.415 1.00 90.44 328 ILE A N 1
ATOM 2680 C CA . ILE A 1 328 ? 34.770 4.169 16.215 1.00 90.44 328 ILE A CA 1
ATOM 2681 C C . ILE A 1 328 ? 34.771 3.029 15.203 1.00 90.44 328 ILE A C 1
ATOM 2683 O O . ILE A 1 328 ? 35.426 2.011 15.410 1.00 90.44 328 ILE A O 1
ATOM 2687 N N . PHE A 1 329 ? 34.018 3.198 14.125 1.00 87.56 329 PHE A N 1
ATOM 2688 C CA . PHE A 1 329 ? 33.964 2.253 13.022 1.00 87.56 329 PHE A CA 1
ATOM 2689 C C . PHE A 1 329 ? 34.889 2.716 11.900 1.00 87.56 329 PHE A C 1
ATOM 2691 O O . PHE A 1 329 ? 34.787 3.863 11.477 1.00 87.56 329 PHE A O 1
ATOM 2698 N N . ASP A 1 330 ? 35.765 1.829 11.426 1.00 88.00 330 ASP A N 1
ATOM 2699 C CA . ASP A 1 330 ? 36.689 2.073 10.316 1.00 88.00 330 ASP A CA 1
ATOM 2700 C C . ASP A 1 330 ? 36.482 1.018 9.220 1.00 88.00 330 ASP A C 1
ATOM 2702 O O . ASP A 1 330 ? 36.609 -0.184 9.462 1.00 88.00 330 ASP A O 1
ATOM 2706 N N . ALA A 1 331 ? 36.142 1.486 8.025 1.00 81.75 331 ALA A N 1
ATOM 2707 C CA . ALA A 1 331 ? 35.815 0.689 6.855 1.00 81.75 331 ALA A CA 1
ATOM 2708 C C . ALA A 1 331 ? 37.000 0.487 5.891 1.00 81.75 331 ALA A C 1
ATOM 2710 O O . ALA A 1 331 ? 36.793 -0.065 4.818 1.00 81.75 331 ALA A O 1
ATOM 2711 N N . ILE A 1 332 ? 38.235 0.896 6.228 1.00 80.00 332 ILE A N 1
ATOM 2712 C CA . ILE A 1 332 ? 39.403 0.786 5.317 1.00 80.00 332 ILE A CA 1
ATOM 2713 C C . ILE A 1 332 ? 39.681 -0.657 4.848 1.00 80.00 332 ILE A C 1
ATOM 2715 O O . ILE A 1 332 ? 40.246 -0.839 3.773 1.00 80.00 332 ILE A O 1
ATOM 2719 N N . ASN A 1 333 ? 39.306 -1.673 5.631 1.00 69.00 333 ASN A N 1
ATOM 2720 C CA . ASN A 1 333 ? 39.642 -3.081 5.365 1.00 69.00 333 ASN A CA 1
ATOM 2721 C C . ASN A 1 333 ? 38.416 -4.009 5.257 1.00 69.00 333 ASN A C 1
ATOM 2723 O O . ASN A 1 333 ? 38.543 -5.208 5.519 1.00 69.00 333 ASN A O 1
ATOM 2727 N N . LEU A 1 334 ? 37.241 -3.458 4.942 1.00 68.44 334 LEU A N 1
ATOM 2728 C CA . LEU A 1 334 ? 36.006 -4.206 4.671 1.00 68.44 334 LEU A CA 1
ATOM 2729 C C . LEU A 1 334 ? 35.748 -4.229 3.167 1.00 68.44 334 LEU A C 1
ATOM 2731 O O . LEU A 1 334 ? 35.298 -5.292 2.687 1.00 68.44 334 LEU A O 1
#

Sequence (334 aa):
MVLKIFIYTLILFGGSNIFGHTHQGLKDTSATKILFLGNSFTGWNDMPVMLEELTKNSSHKIYVDKYLKYGGSLYELSQLDTVKNIINSLKWDYIILQGSPYRYAYPEEFNTTYPIMTALEYFNEMIEENNPHAEIILFMPWAYKDGKFWDEEEPDDYSQMQLKIYKNIILMAKKLDNKIAPVGWAWNKIVFIDEEIELFIRDLTHPTIEGSYLTACVIYVTIFNEELIANPYISEISKNSAEFLQSVASKTVFGELENWNLLTNISVDRLDSFTLNQNYPNPFNSQTIISFTLTESKLVKLEIFNCLGEKITSLIDYKMNKGLNSYIFDAINL